Protein AF-A0A919N7L4-F1 (afdb_monomer_lite)

Structure (mmCIF, N/CA/C/O backbone):
data_AF-A0A919N7L4-F1
#
_entry.id   AF-A0A919N7L4-F1
#
loop_
_atom_site.group_PDB
_atom_site.id
_atom_site.type_symbol
_atom_site.label_atom_id
_atom_site.label_alt_id
_atom_site.label_comp_id
_atom_site.label_asym_id
_atom_site.label_entity_id
_atom_site.label_seq_id
_atom_site.pdbx_PDB_ins_code
_atom_site.Cartn_x
_atom_site.Cartn_y
_atom_site.Cartn_z
_atom_site.occupancy
_atom_site.B_iso_or_equiv
_atom_site.auth_seq_id
_atom_site.auth_comp_id
_atom_site.auth_asym_id
_atom_site.auth_atom_id
_atom_site.pdbx_PDB_model_num
ATOM 1 N N . MET A 1 1 ? -20.381 26.791 25.171 1.00 35.12 1 MET A N 1
ATOM 2 C CA . MET A 1 1 ? -20.171 25.364 24.859 1.00 35.12 1 MET A CA 1
ATOM 3 C C . MET A 1 1 ? -20.195 25.251 23.344 1.00 35.12 1 MET A C 1
ATOM 5 O O . MET A 1 1 ? -21.237 25.014 22.752 1.00 35.12 1 MET A O 1
ATOM 9 N N . THR A 1 2 ? -19.092 25.648 22.719 1.00 33.44 2 THR A N 1
ATOM 10 C CA . THR A 1 2 ? -18.922 25.669 21.264 1.00 33.44 2 THR A CA 1
ATOM 11 C C . THR A 1 2 ? -18.446 24.292 20.833 1.00 33.44 2 THR A C 1
ATOM 13 O O . THR A 1 2 ? -17.492 23.775 21.404 1.00 33.44 2 THR A O 1
ATOM 16 N N . GLN A 1 3 ? -19.188 23.695 19.904 1.00 35.88 3 GLN A N 1
ATOM 17 C CA . GLN A 1 3 ? -18.881 22.412 19.285 1.00 35.88 3 GLN A CA 1
ATOM 18 C C . GLN A 1 3 ? -17.517 22.513 18.591 1.00 35.88 3 GLN A C 1
ATOM 20 O O . GLN A 1 3 ? -17.294 23.451 17.828 1.00 35.88 3 GLN A O 1
ATOM 25 N N . GLU A 1 4 ? -16.615 21.582 18.896 1.00 40.16 4 GLU A N 1
ATOM 26 C CA . GLU A 1 4 ? -15.410 21.343 18.106 1.00 40.16 4 GLU A CA 1
ATOM 27 C C . GLU A 1 4 ? -15.840 20.881 16.713 1.00 40.16 4 GLU A C 1
ATOM 29 O O . GLU A 1 4 ? -16.496 19.850 16.558 1.00 40.16 4 GLU A O 1
ATOM 34 N N . GLU A 1 5 ? -15.494 21.670 15.699 1.00 39.47 5 GLU A N 1
ATOM 35 C CA . GLU A 1 5 ? -15.506 21.230 14.312 1.00 39.47 5 GLU A CA 1
ATOM 36 C C . GLU A 1 5 ? -14.506 20.077 14.192 1.00 39.47 5 GLU A C 1
ATOM 38 O O . GLU A 1 5 ? -13.294 20.286 14.154 1.00 39.47 5 GLU A O 1
ATOM 43 N N . ALA A 1 6 ? -15.009 18.842 14.173 1.00 44.06 6 ALA A N 1
ATOM 44 C CA . ALA A 1 6 ? -14.229 17.694 13.749 1.00 44.06 6 ALA A CA 1
ATOM 45 C C . ALA A 1 6 ? -13.792 17.961 12.303 1.00 44.06 6 ALA A C 1
ATOM 47 O O . ALA A 1 6 ? -14.607 17.895 11.379 1.00 44.06 6 ALA A O 1
ATOM 48 N N . GLY A 1 7 ? -12.525 18.345 12.127 1.00 45.62 7 GLY A N 1
ATOM 49 C CA . GLY A 1 7 ? -11.931 18.604 10.823 1.00 45.62 7 GLY A CA 1
ATOM 50 C C . GLY A 1 7 ? -12.187 17.410 9.915 1.00 45.62 7 GLY A C 1
ATOM 51 O O . GLY A 1 7 ? -11.684 16.316 10.156 1.00 45.62 7 GLY A O 1
ATOM 52 N N . THR A 1 8 ? -13.034 17.595 8.908 1.00 52.53 8 THR A N 1
ATOM 53 C CA . THR A 1 8 ? -13.334 16.537 7.947 1.00 52.53 8 THR A CA 1
ATOM 54 C C . THR A 1 8 ? -12.083 16.353 7.096 1.00 52.53 8 THR A C 1
ATOM 56 O O . THR A 1 8 ? -11.739 17.237 6.311 1.00 52.53 8 THR A O 1
ATOM 59 N N . SER A 1 9 ? -11.355 15.252 7.310 1.00 63.56 9 SER A N 1
ATOM 60 C CA . SER A 1 9 ? -10.232 14.867 6.450 1.00 63.56 9 SER A CA 1
ATOM 61 C C . SER A 1 9 ? -10.722 14.808 5.002 1.00 63.56 9 SER A C 1
ATOM 63 O O . SER A 1 9 ? -11.868 14.430 4.742 1.00 63.56 9 SER A O 1
ATOM 65 N N . ARG A 1 10 ? -9.895 15.254 4.052 1.00 79.69 10 ARG A N 1
ATOM 66 C CA . ARG A 1 10 ? -10.261 15.198 2.636 1.00 79.69 10 ARG A CA 1
ATOM 67 C C . ARG A 1 10 ? -10.485 13.739 2.226 1.00 79.69 10 ARG A C 1
ATOM 69 O O . ARG A 1 10 ? -9.744 12.839 2.611 1.00 79.69 10 ARG A O 1
ATOM 76 N N . ASN A 1 11 ? -11.509 13.510 1.409 1.00 91.69 11 ASN A N 1
ATOM 77 C CA . ASN A 1 11 ? -11.772 12.184 0.867 1.00 91.69 11 ASN A CA 1
ATOM 78 C C . ASN A 1 11 ? -10.794 11.894 -0.281 1.00 91.69 11 ASN A C 1
ATOM 80 O O . ASN A 1 11 ? -10.818 12.578 -1.309 1.00 91.69 11 ASN A O 1
ATOM 84 N N . HIS A 1 12 ? -9.948 10.881 -0.115 1.00 94.38 12 HIS A N 1
ATOM 85 C CA . HIS A 1 12 ? -8.912 10.504 -1.072 1.00 94.38 12 HIS A CA 1
ATOM 86 C C . HIS A 1 12 ? -9.175 9.121 -1.657 1.00 94.38 12 HIS A C 1
ATOM 88 O O . HIS A 1 12 ? -9.707 8.232 -0.993 1.00 94.38 12 HIS A O 1
ATOM 94 N N . TRP A 1 13 ? -8.766 8.923 -2.910 1.00 96.75 13 TRP A N 1
ATOM 95 C CA . TRP A 1 13 ? -8.818 7.616 -3.555 1.00 96.75 13 TRP A CA 1
ATOM 96 C C . TRP A 1 13 ? -7.757 6.671 -2.990 1.00 96.75 13 TRP A C 1
ATOM 98 O O . TRP A 1 13 ? -6.610 7.055 -2.769 1.00 96.75 13 TRP A O 1
ATOM 108 N N . LEU A 1 14 ? -8.144 5.412 -2.825 1.00 97.50 14 LEU A N 1
ATOM 109 C CA . LEU A 1 14 ? -7.298 4.317 -2.379 1.00 97.50 14 LEU A CA 1
ATOM 110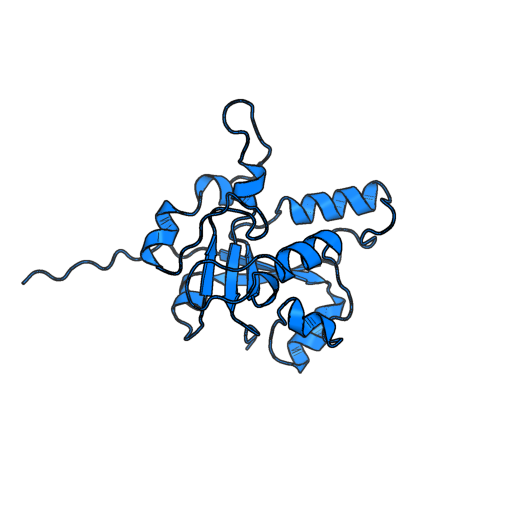 C C . LEU A 1 14 ? -7.276 3.226 -3.445 1.00 97.50 14 LEU A C 1
ATOM 112 O O . LEU A 1 14 ? -8.319 2.832 -3.968 1.00 97.50 14 LEU A O 1
ATOM 116 N N . TYR A 1 15 ? -6.080 2.731 -3.752 1.00 97.69 15 TYR A N 1
ATOM 117 C CA . TYR A 1 15 ? -5.827 1.868 -4.900 1.00 97.69 15 TYR A CA 1
ATOM 118 C C . TYR A 1 15 ? -5.170 0.558 -4.469 1.00 97.69 15 TYR A C 1
ATOM 120 O O . TYR A 1 15 ? -4.003 0.541 -4.085 1.00 97.69 15 TYR A O 1
ATOM 128 N N . HIS A 1 16 ? -5.869 -0.561 -4.609 1.00 96.06 16 HIS A N 1
ATOM 129 C CA . HIS A 1 16 ? -5.260 -1.888 -4.542 1.00 96.06 16 HIS A CA 1
ATOM 130 C C . HIS A 1 16 ? -5.112 -2.418 -5.963 1.00 96.06 16 HIS A C 1
ATOM 132 O O . HIS A 1 16 ? -6.086 -2.396 -6.708 1.00 96.06 16 HIS A O 1
ATOM 138 N N . PHE A 1 17 ? -3.933 -2.888 -6.369 1.00 94.88 17 PHE A N 1
ATOM 139 C CA . PHE A 1 17 ? -3.805 -3.551 -7.667 1.00 94.88 17 PHE A CA 1
ATOM 140 C C . PHE A 1 17 ? -3.553 -5.042 -7.518 1.00 94.88 17 PHE A C 1
ATOM 142 O O . PHE A 1 17 ? -2.852 -5.485 -6.611 1.00 94.88 17 PHE A O 1
ATOM 149 N N . THR A 1 18 ? -4.104 -5.803 -8.454 1.00 94.31 18 THR A N 1
ATOM 150 C CA . THR A 1 18 ? -3.981 -7.259 -8.511 1.00 94.31 18 THR A CA 1
ATOM 151 C C . THR A 1 18 ? -3.974 -7.729 -9.964 1.00 94.31 18 THR A C 1
ATOM 153 O O . THR A 1 18 ? -4.326 -6.973 -10.872 1.00 94.31 18 THR A O 1
ATOM 156 N N . HIS A 1 19 ? -3.549 -8.969 -10.197 1.00 95.56 19 HIS A N 1
ATOM 157 C CA . HIS A 1 19 ? -3.635 -9.597 -11.512 1.00 95.56 19 HIS A CA 1
ATOM 158 C C . HIS A 1 19 ? -5.089 -9.930 -11.875 1.00 95.56 19 HIS A C 1
ATOM 160 O O . HIS A 1 19 ? -5.866 -10.322 -11.003 1.00 95.56 19 HIS A O 1
ATOM 166 N N . LEU A 1 20 ? -5.444 -9.841 -13.160 1.00 95.75 20 LEU A N 1
ATOM 167 C CA . LEU A 1 20 ? -6.777 -10.193 -13.671 1.00 95.75 20 LEU A CA 1
ATOM 168 C C . LEU A 1 20 ? -7.235 -11.604 -13.261 1.00 95.75 20 LEU A C 1
ATOM 170 O O . LEU A 1 20 ? -8.399 -11.789 -12.914 1.00 95.75 20 LEU A O 1
ATOM 174 N N . ASP A 1 21 ? -6.323 -12.577 -13.228 1.00 94.56 21 ASP A N 1
ATOM 175 C CA . ASP A 1 21 ? -6.631 -13.962 -12.825 1.00 94.56 21 ASP A CA 1
ATOM 176 C C . ASP A 1 21 ? -7.160 -14.074 -11.388 1.00 94.56 21 ASP A C 1
ATOM 178 O O . ASP A 1 21 ? -7.854 -15.029 -11.048 1.00 94.56 21 ASP A O 1
ATOM 182 N N . ASN A 1 22 ? -6.860 -13.094 -10.532 1.00 93.00 22 ASN A N 1
ATOM 183 C CA . ASN A 1 22 ? -7.306 -13.107 -9.142 1.00 93.00 22 ASN A CA 1
ATOM 184 C C . ASN A 1 22 ? -8.759 -12.632 -8.994 1.00 93.00 22 ASN A C 1
ATOM 186 O O . ASN A 1 22 ? -9.357 -12.845 -7.943 1.00 93.00 22 ASN A O 1
ATOM 190 N N . LEU A 1 23 ? -9.352 -12.013 -10.024 1.00 92.94 23 LEU A N 1
ATOM 191 C CA . LEU A 1 23 ? -10.700 -11.441 -9.936 1.00 92.94 23 LEU A CA 1
ATOM 192 C C . LEU A 1 23 ? -11.786 -12.492 -9.697 1.00 92.94 23 LEU A C 1
ATOM 194 O O . LEU A 1 23 ? -12.732 -12.221 -8.956 1.00 92.94 23 LEU A O 1
ATOM 198 N N . ALA A 1 24 ? -11.651 -13.681 -10.293 1.00 91.44 24 ALA A N 1
ATOM 199 C CA . ALA A 1 24 ? -12.593 -14.777 -10.074 1.00 91.44 24 ALA A CA 1
ATOM 200 C C . ALA A 1 24 ? -12.609 -15.186 -8.594 1.00 91.44 24 ALA A C 1
ATOM 202 O O . ALA A 1 24 ? -13.660 -15.141 -7.960 1.00 91.44 24 ALA A O 1
ATOM 203 N N . SER A 1 25 ? -11.427 -15.444 -8.022 1.00 90.56 25 SER A N 1
ATOM 204 C CA . SER A 1 25 ? -11.268 -15.778 -6.601 1.00 90.56 25 SER A CA 1
ATOM 205 C C . SER A 1 25 ? -11.824 -14.680 -5.691 1.00 90.56 25 SER A C 1
ATOM 207 O O . SER A 1 25 ? -12.658 -14.963 -4.842 1.00 90.56 25 SER A O 1
ATOM 209 N N . ILE A 1 26 ? -11.472 -13.410 -5.927 1.00 92.25 26 ILE A N 1
ATOM 210 C CA . ILE A 1 26 ? -11.967 -12.272 -5.127 1.00 92.25 26 ILE A CA 1
ATOM 211 C C . ILE A 1 26 ? -13.502 -12.185 -5.159 1.00 92.25 26 ILE A C 1
ATOM 213 O O . ILE A 1 26 ? -14.140 -11.883 -4.150 1.00 92.25 26 ILE A O 1
ATOM 217 N N . THR A 1 27 ? -14.110 -12.461 -6.314 1.00 91.50 27 THR A N 1
ATOM 218 C CA . THR A 1 27 ? -15.571 -12.439 -6.472 1.00 91.50 27 THR A CA 1
ATOM 219 C C . THR A 1 27 ? -16.235 -13.613 -5.747 1.00 91.50 27 THR A C 1
ATOM 221 O O . THR A 1 27 ? -17.289 -13.442 -5.131 1.00 91.50 27 THR A O 1
ATOM 224 N N . GLU A 1 28 ? -15.624 -14.797 -5.799 1.00 91.25 28 GLU A N 1
ATOM 225 C CA . GLU A 1 28 ? -16.111 -16.011 -5.137 1.00 91.25 28 GLU A CA 1
ATOM 226 C C . GLU A 1 28 ? -15.983 -15.924 -3.611 1.00 91.25 28 GLU A C 1
ATOM 228 O O . GLU A 1 28 ? -16.940 -16.218 -2.893 1.00 91.25 28 GLU A O 1
ATOM 233 N N . THR A 1 29 ? -14.832 -15.474 -3.107 1.00 89.75 29 THR A N 1
ATOM 234 C CA . THR A 1 29 ? -14.543 -15.368 -1.669 1.00 89.75 29 THR A CA 1
ATOM 235 C C . THR A 1 29 ? -15.109 -14.103 -1.026 1.00 89.75 29 THR A C 1
ATOM 237 O O . THR A 1 29 ? -15.195 -14.030 0.204 1.00 89.75 29 THR A O 1
ATOM 240 N N . ARG A 1 30 ? -15.502 -13.111 -1.839 1.00 91.31 30 ARG A N 1
ATOM 241 C CA . ARG A 1 30 ? -16.023 -11.801 -1.411 1.00 91.31 30 ARG A CA 1
ATOM 242 C C . ARG A 1 30 ? -15.040 -10.997 -0.558 1.00 91.31 30 ARG A C 1
ATOM 244 O O . ARG A 1 30 ? -15.465 -10.179 0.260 1.00 91.31 30 ARG A O 1
ATOM 251 N N . HIS A 1 31 ? -13.736 -11.208 -0.721 1.00 90.69 31 HIS A N 1
ATOM 252 C CA . HIS A 1 31 ? -12.718 -10.423 -0.025 1.00 90.69 31 HIS A CA 1
ATOM 253 C C . HIS A 1 31 ? -11.365 -10.415 -0.754 1.00 90.69 31 HIS A C 1
ATOM 255 O O . HIS A 1 31 ? -11.069 -11.285 -1.572 1.00 90.69 31 HIS A O 1
ATOM 261 N N . LEU A 1 32 ? -10.523 -9.435 -0.418 1.00 91.94 32 LEU A N 1
ATOM 262 C CA . LEU A 1 32 ? -9.095 -9.426 -0.730 1.00 91.94 32 LEU A CA 1
ATOM 263 C C . LEU A 1 32 ? -8.325 -10.111 0.393 1.00 91.94 32 LEU A C 1
ATOM 265 O O . LEU A 1 32 ? -8.458 -9.737 1.559 1.00 91.94 32 LEU A O 1
ATOM 269 N N . ALA A 1 33 ? -7.502 -11.085 0.021 1.00 87.81 33 ALA A N 1
ATOM 270 C CA . ALA A 1 33 ? -6.612 -11.791 0.931 1.00 87.81 33 ALA A CA 1
ATOM 271 C C . ALA A 1 33 ? -5.374 -10.939 1.266 1.00 87.81 33 ALA A C 1
ATOM 273 O O . ALA A 1 33 ? -4.810 -10.273 0.391 1.00 87.81 33 ALA A O 1
ATOM 274 N N . CYS A 1 34 ? -4.915 -10.990 2.518 1.00 84.81 34 CYS A N 1
ATOM 275 C CA . CYS A 1 34 ? -3.601 -10.459 2.899 1.00 84.81 34 CYS A CA 1
ATOM 276 C C . CYS A 1 34 ? -2.468 -11.411 2.460 1.00 84.81 34 CYS A C 1
ATOM 278 O O . CYS A 1 34 ? -2.721 -12.543 2.039 1.00 84.81 34 CYS A O 1
ATOM 280 N N . ASP A 1 35 ? -1.198 -10.992 2.575 1.00 82.00 35 ASP A N 1
ATOM 281 C CA . ASP A 1 35 ? -0.053 -11.793 2.094 1.00 82.00 35 ASP A CA 1
ATOM 282 C C . ASP A 1 35 ? 0.027 -13.179 2.754 1.00 82.00 35 ASP A C 1
ATOM 284 O O . ASP A 1 35 ? 0.505 -14.142 2.145 1.00 82.00 35 ASP A O 1
ATOM 288 N N . VAL A 1 36 ? -0.385 -13.286 4.019 1.00 79.12 36 VAL A N 1
ATOM 289 C CA . VAL A 1 36 ? -0.376 -14.558 4.753 1.00 79.12 36 VAL A CA 1
ATOM 290 C C . VAL A 1 36 ? -1.461 -15.503 4.247 1.00 79.12 36 VAL A C 1
ATOM 292 O O . VAL A 1 36 ? -1.201 -16.699 4.103 1.00 79.12 36 VAL A O 1
ATOM 295 N N . GLU A 1 37 ? -2.642 -14.980 3.935 1.00 78.25 37 GLU A N 1
ATOM 296 C CA . GLU A 1 37 ? -3.778 -15.769 3.466 1.00 78.25 37 GLU A CA 1
ATOM 297 C C . GLU A 1 37 ? -3.645 -16.151 1.985 1.00 78.25 37 GLU A C 1
ATOM 299 O O . GLU A 1 37 ? -3.944 -17.286 1.614 1.00 78.25 37 GLU A O 1
ATOM 304 N N . ALA A 1 38 ? -3.081 -15.265 1.157 1.00 75.06 38 ALA A N 1
ATOM 305 C CA . ALA A 1 38 ? -2.764 -15.525 -0.248 1.00 75.06 38 ALA A CA 1
ATOM 306 C C . ALA A 1 38 ? -1.919 -16.798 -0.439 1.00 75.06 38 ALA A C 1
ATOM 308 O O . ALA A 1 38 ? -2.109 -17.548 -1.399 1.00 75.06 38 ALA A O 1
ATOM 309 N N . ARG A 1 39 ? -1.041 -17.106 0.527 1.00 73.19 39 ARG A N 1
ATOM 310 C CA . ARG A 1 39 ? -0.219 -18.327 0.539 1.00 73.19 39 ARG A CA 1
ATOM 311 C C . ARG A 1 39 ? -1.041 -19.617 0.628 1.00 73.19 39 ARG A C 1
ATOM 313 O O . ARG A 1 39 ? -0.544 -20.670 0.243 1.00 73.19 39 ARG A O 1
ATOM 320 N N . SER A 1 40 ? -2.281 -19.551 1.102 1.00 72.88 40 SER A N 1
ATOM 321 C CA . SER A 1 40 ? -3.196 -20.697 1.161 1.00 72.88 40 SER A CA 1
ATOM 322 C C . SER A 1 40 ? -3.757 -21.088 -0.214 1.00 72.88 40 SER A C 1
ATOM 324 O O . SER A 1 40 ? -4.610 -21.966 -0.291 1.00 72.88 40 SER A O 1
ATOM 326 N N . GLY A 1 41 ? -3.284 -20.456 -1.296 1.00 71.75 41 GLY A N 1
ATOM 327 C CA . GLY A 1 41 ? -3.701 -20.746 -2.668 1.00 71.75 41 GLY A CA 1
ATOM 328 C C . GLY A 1 41 ? -4.904 -19.928 -3.133 1.00 71.75 41 GLY A C 1
ATOM 329 O O . GLY A 1 41 ? -5.539 -20.294 -4.115 1.00 71.75 41 GLY A O 1
ATOM 330 N N . LEU A 1 42 ? -5.227 -18.831 -2.439 1.00 72.31 42 LEU A N 1
ATOM 331 C CA . LEU A 1 42 ? -6.352 -17.958 -2.796 1.00 72.31 42 LEU A CA 1
ATOM 332 C C . LEU A 1 42 ? -6.046 -17.014 -3.969 1.00 72.31 42 LEU A C 1
ATOM 334 O O . LEU A 1 42 ? -6.969 -16.424 -4.528 1.00 72.31 42 LEU A O 1
ATOM 338 N N . MET A 1 43 ? -4.775 -16.857 -4.350 1.00 75.62 43 MET A N 1
ATOM 339 C CA . MET A 1 43 ? -4.370 -16.074 -5.521 1.00 75.62 43 MET A C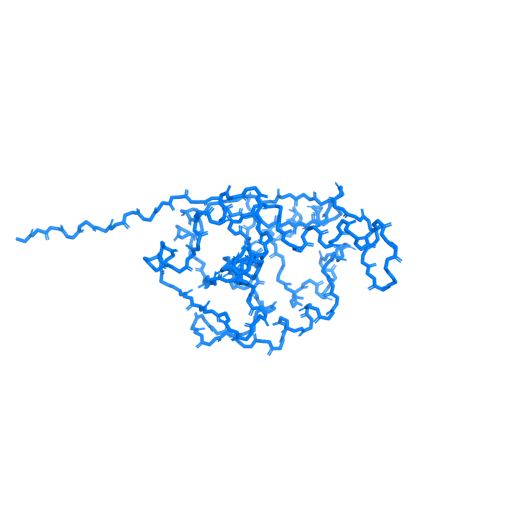A 1
ATOM 340 C C . MET A 1 43 ? -3.949 -17.004 -6.659 1.00 75.62 43 MET A C 1
ATOM 342 O O . MET A 1 43 ? -3.141 -17.909 -6.456 1.00 75.62 43 MET A O 1
ATOM 346 N N . GLY A 1 44 ? -4.477 -16.755 -7.859 1.00 75.19 44 GLY A N 1
ATOM 347 C CA . GLY A 1 44 ? -4.074 -17.460 -9.075 1.00 75.19 44 GLY A CA 1
ATOM 348 C C . GLY A 1 44 ? -2.697 -17.010 -9.563 1.00 75.19 44 GLY A C 1
ATOM 349 O O . GLY A 1 44 ? -1.854 -17.847 -9.876 1.00 75.19 44 GLY A O 1
ATOM 350 N N . THR A 1 45 ? -2.449 -15.695 -9.553 1.00 84.38 45 THR A N 1
ATOM 351 C CA . THR A 1 45 ? -1.185 -15.101 -10.012 1.00 84.38 45 THR A CA 1
ATOM 352 C C . THR A 1 45 ? -0.649 -14.101 -8.989 1.00 84.38 45 THR A C 1
ATOM 354 O O . THR A 1 45 ? -1.262 -13.063 -8.718 1.00 84.38 45 THR A O 1
ATOM 357 N N . GLU A 1 46 ? 0.533 -14.400 -8.446 1.00 84.94 46 GLU A N 1
ATOM 358 C CA . GLU A 1 46 ? 1.270 -13.527 -7.531 1.00 84.94 46 GLU A CA 1
ATOM 359 C C . GLU A 1 46 ? 2.228 -12.624 -8.321 1.00 84.94 46 GLU 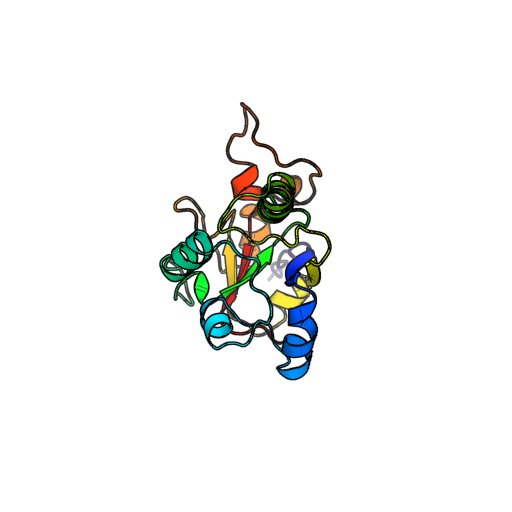A C 1
ATOM 361 O O . GLU A 1 46 ? 3.132 -13.087 -9.016 1.00 84.94 46 GLU A O 1
ATOM 366 N N . VAL A 1 47 ? 2.024 -11.314 -8.200 1.00 87.31 47 VAL A N 1
ATOM 367 C CA . VAL A 1 47 ? 2.800 -10.287 -8.920 1.00 87.31 47 VAL A CA 1
ATOM 368 C C . VAL A 1 47 ? 3.920 -9.726 -8.041 1.00 87.31 47 VAL A C 1
ATOM 370 O O . VAL A 1 47 ? 4.935 -9.229 -8.532 1.00 87.31 47 VAL A O 1
ATOM 373 N N . GLY A 1 48 ? 3.738 -9.786 -6.719 1.00 83.25 48 GLY A N 1
ATOM 374 C CA . GLY A 1 48 ? 4.689 -9.261 -5.758 1.00 83.25 48 GLY A CA 1
ATOM 375 C C . GLY A 1 48 ? 5.991 -10.055 -5.751 1.00 83.25 48 GLY A C 1
ATOM 376 O O . GLY A 1 48 ? 6.009 -11.274 -5.629 1.00 83.25 48 GLY A O 1
ATOM 377 N N . ALA A 1 49 ? 7.101 -9.332 -5.811 1.00 83.75 49 ALA A N 1
ATOM 378 C CA . ALA A 1 49 ? 8.438 -9.871 -5.636 1.00 83.75 49 ALA A CA 1
ATOM 379 C C . ALA A 1 49 ? 8.581 -10.650 -4.303 1.00 83.75 49 ALA A C 1
ATOM 381 O O . ALA A 1 49 ? 8.280 -10.115 -3.229 1.00 83.75 49 ALA A O 1
ATOM 382 N N . THR A 1 50 ? 9.061 -11.899 -4.364 1.00 84.25 50 THR A N 1
ATOM 383 C CA . THR A 1 50 ? 9.115 -12.825 -3.213 1.00 84.25 50 THR A CA 1
ATOM 384 C C . THR A 1 50 ? 9.890 -12.260 -2.023 1.00 84.25 50 THR A C 1
ATOM 386 O O . THR A 1 50 ? 9.410 -12.314 -0.892 1.00 84.25 50 THR A O 1
ATOM 389 N N . ASP A 1 51 ? 11.043 -11.642 -2.274 1.00 85.69 51 ASP A N 1
ATOM 390 C CA . ASP A 1 51 ? 11.883 -10.977 -1.270 1.00 85.69 51 ASP A CA 1
ATOM 391 C C . ASP A 1 51 ? 11.147 -9.844 -0.538 1.00 85.69 51 ASP A C 1
ATOM 393 O O . ASP A 1 51 ? 11.342 -9.632 0.659 1.00 85.69 51 ASP A O 1
ATOM 397 N N . ILE A 1 52 ? 10.262 -9.123 -1.224 1.00 86.06 52 ILE A N 1
ATOM 398 C CA . ILE A 1 52 ? 9.464 -8.055 -0.612 1.00 86.06 52 ILE A CA 1
ATOM 399 C C . ILE A 1 52 ? 8.343 -8.624 0.235 1.00 86.06 52 ILE A C 1
ATOM 401 O O . ILE A 1 52 ? 8.151 -8.175 1.365 1.00 86.06 52 ILE A O 1
ATOM 405 N N . LYS A 1 53 ? 7.644 -9.640 -0.268 1.00 85.88 53 LYS A N 1
ATOM 406 C CA . LYS A 1 53 ? 6.610 -10.346 0.494 1.00 85.88 53 LYS A CA 1
ATOM 407 C C . LYS A 1 53 ? 7.201 -10.971 1.764 1.00 85.88 53 LYS A C 1
ATOM 409 O O . LYS A 1 53 ? 6.605 -10.896 2.834 1.00 85.88 53 LYS A O 1
ATOM 414 N N . GLU A 1 54 ? 8.415 -11.517 1.694 1.00 88.00 54 GLU A N 1
ATOM 415 C CA . GLU A 1 54 ? 9.139 -12.015 2.871 1.00 88.00 54 GLU A CA 1
ATOM 416 C C . GLU A 1 54 ? 9.472 -10.921 3.883 1.00 88.00 54 GLU A C 1
ATOM 418 O O . GLU A 1 54 ? 9.289 -11.129 5.083 1.00 88.00 54 GLU A O 1
ATOM 423 N N . ARG A 1 55 ? 9.929 -9.751 3.422 1.00 90.31 55 ARG A N 1
ATOM 424 C CA . ARG A 1 55 ? 10.183 -8.604 4.305 1.00 90.31 55 ARG A CA 1
ATOM 425 C C . ARG A 1 55 ? 8.907 -8.138 4.998 1.00 90.31 55 ARG A C 1
ATOM 427 O O . ARG A 1 55 ? 8.926 -7.960 6.212 1.00 90.31 55 ARG A O 1
ATOM 434 N N . ARG A 1 56 ? 7.797 -8.007 4.261 1.00 93.19 56 ARG A N 1
ATOM 435 C CA . ARG A 1 56 ? 6.488 -7.625 4.823 1.00 93.19 56 ARG A CA 1
ATOM 436 C C . ARG A 1 56 ? 6.033 -8.600 5.907 1.00 93.19 56 ARG A C 1
ATOM 438 O O . ARG A 1 56 ? 5.644 -8.172 6.986 1.00 93.19 56 ARG A O 1
ATOM 445 N N . ARG A 1 57 ? 6.189 -9.907 5.684 1.00 91.44 57 ARG A N 1
ATOM 446 C CA . ARG A 1 57 ? 5.868 -10.944 6.684 1.00 91.44 57 ARG A CA 1
ATOM 447 C C . ARG A 1 57 ? 6.719 -10.894 7.954 1.00 91.44 57 ARG A C 1
ATOM 449 O O . ARG A 1 57 ? 6.307 -11.434 8.970 1.00 91.44 57 ARG A O 1
ATOM 456 N N . ARG A 1 58 ? 7.914 -10.301 7.907 1.00 92.62 58 ARG A N 1
ATOM 457 C CA . ARG A 1 58 ? 8.829 -10.200 9.060 1.00 92.62 58 ARG A CA 1
ATOM 458 C C . ARG A 1 58 ? 8.791 -8.831 9.738 1.00 92.62 58 ARG A C 1
ATOM 460 O O . ARG A 1 58 ? 9.308 -8.688 10.842 1.00 92.62 58 ARG A O 1
ATOM 467 N N . ARG A 1 59 ? 8.215 -7.814 9.093 1.00 94.69 59 ARG A N 1
ATOM 468 C CA . ARG A 1 59 ? 8.141 -6.452 9.626 1.00 94.69 59 ARG A CA 1
ATOM 469 C C . AR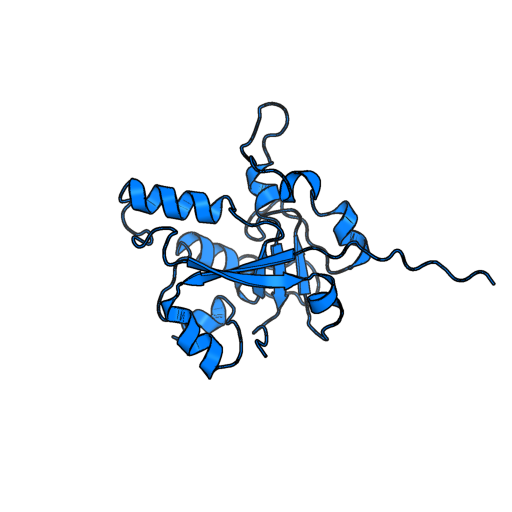G A 1 59 ? 6.951 -6.335 10.568 1.00 94.69 59 ARG A C 1
ATOM 471 O O . ARG A 1 59 ? 5.822 -6.260 10.104 1.00 94.69 59 ARG A O 1
ATOM 478 N N . ALA A 1 60 ? 7.214 -6.285 11.871 1.00 96.69 60 ALA A N 1
ATOM 479 C CA . ALA A 1 60 ? 6.190 -5.972 12.863 1.00 96.69 60 ALA A CA 1
ATOM 480 C C . ALA A 1 60 ? 5.689 -4.528 12.695 1.00 96.69 60 ALA A C 1
ATOM 482 O O . ALA A 1 60 ? 6.502 -3.614 12.488 1.00 96.69 60 ALA A O 1
ATOM 483 N N . VAL A 1 61 ? 4.375 -4.344 12.815 1.00 97.06 61 VAL A N 1
ATOM 484 C CA . VAL A 1 61 ? 3.722 -3.034 12.915 1.00 97.06 61 VAL A CA 1
ATOM 485 C C . VAL A 1 61 ? 3.814 -2.577 14.378 1.00 97.06 61 VAL A C 1
ATOM 487 O O . VAL A 1 61 ? 3.395 -3.314 15.270 1.00 97.06 61 VAL A O 1
ATOM 490 N N . PRO A 1 62 ? 4.403 -1.401 14.664 1.00 96.19 62 PRO A N 1
ATOM 491 C CA . PRO A 1 62 ? 4.735 -0.994 16.033 1.00 96.19 62 PRO A CA 1
ATOM 492 C C . PRO A 1 62 ? 3.549 -0.426 16.830 1.00 96.19 62 PRO A C 1
ATOM 494 O O . PRO A 1 62 ? 3.715 -0.079 17.996 1.00 96.19 62 PRO A O 1
ATOM 497 N N . ILE A 1 63 ? 2.376 -0.308 16.209 1.00 96.81 63 ILE A N 1
ATOM 498 C CA . ILE A 1 63 ? 1.154 0.258 16.791 1.00 96.81 63 ILE A CA 1
ATOM 499 C C . ILE A 1 63 ? 0.000 -0.741 16.680 1.00 96.81 63 ILE A C 1
ATOM 501 O O . ILE A 1 63 ? 0.076 -1.685 15.894 1.00 96.81 63 ILE A O 1
ATOM 505 N N . ALA A 1 64 ? -1.063 -0.542 17.462 1.00 93.50 64 ALA A N 1
ATOM 506 C CA . ALA A 1 64 ? -2.269 -1.366 17.384 1.00 93.50 64 ALA A CA 1
ATOM 507 C C . ALA A 1 64 ? -2.890 -1.329 15.964 1.00 93.50 64 ALA A C 1
ATOM 509 O O . ALA A 1 64 ? -2.815 -0.286 15.315 1.00 93.50 64 ALA A O 1
ATOM 510 N N . PRO A 1 65 ? -3.485 -2.438 15.477 1.00 93.75 65 PRO A N 1
ATOM 511 C CA . PRO A 1 65 ? -3.701 -3.717 16.171 1.00 93.75 65 PRO A CA 1
ATOM 512 C C . PRO A 1 65 ? -2.443 -4.605 16.280 1.00 93.75 65 PRO A C 1
ATOM 514 O O . PRO A 1 65 ? -2.487 -5.660 16.910 1.00 93.75 65 PRO A O 1
ATOM 517 N N . GLY A 1 66 ? -1.302 -4.178 15.732 1.00 93.69 66 GLY A N 1
ATOM 518 C CA . GLY A 1 66 ? -0.029 -4.899 15.799 1.00 93.69 66 GLY A CA 1
ATOM 519 C C . GLY A 1 66 ? 0.159 -5.837 14.610 1.00 93.69 66 GLY A C 1
ATOM 520 O O . GLY A 1 66 ? -0.047 -5.439 13.471 1.00 93.69 66 GLY A O 1
ATOM 521 N N . ALA A 1 67 ? 0.559 -7.084 14.852 1.00 95.56 67 ALA A N 1
ATOM 522 C CA . ALA A 1 67 ? 0.864 -8.062 13.799 1.00 95.56 67 ALA A CA 1
ATOM 523 C C . ALA A 1 67 ? 2.040 -7.640 12.884 1.00 95.56 67 ALA A C 1
ATOM 525 O O . ALA A 1 67 ? 2.856 -6.780 13.236 1.00 95.56 67 ALA A O 1
ATOM 526 N N . HIS A 1 68 ? 2.193 -8.301 11.739 1.00 96.31 68 HIS A N 1
ATOM 527 C CA . HIS A 1 68 ? 3.206 -7.986 10.735 1.00 96.31 68 HIS A CA 1
ATOM 528 C C . HIS A 1 68 ? 2.565 -7.315 9.529 1.00 96.31 68 HIS A C 1
ATOM 530 O O . HIS A 1 68 ? 1.403 -7.542 9.232 1.00 96.31 68 HIS A O 1
ATOM 536 N N . VAL A 1 69 ? 3.336 -6.552 8.759 1.00 96.31 69 VAL A N 1
ATOM 537 C CA . VAL A 1 69 ? 2.854 -5.874 7.542 1.00 96.31 69 VAL A CA 1
ATOM 538 C C . VAL A 1 69 ? 2.221 -6.854 6.535 1.00 96.31 69 VAL A C 1
ATOM 540 O O . VAL A 1 69 ? 1.324 -6.476 5.788 1.00 96.31 69 VAL A O 1
ATOM 543 N N . GLY A 1 70 ? 2.656 -8.120 6.518 1.00 93.94 70 GLY A N 1
ATOM 544 C CA . GLY A 1 70 ? 2.055 -9.175 5.690 1.00 93.94 70 GLY A CA 1
ATOM 545 C C . GLY A 1 70 ? 0.657 -9.639 6.134 1.00 93.94 70 GLY A C 1
ATOM 546 O O . GLY A 1 70 ? -0.027 -10.307 5.363 1.00 93.94 70 GLY A O 1
ATOM 547 N N . ASP A 1 71 ? 0.222 -9.284 7.342 1.00 95.38 71 ASP A N 1
ATOM 548 C CA . ASP A 1 71 ? -1.118 -9.582 7.864 1.00 95.38 71 ASP A CA 1
ATOM 549 C C . ASP A 1 71 ? -2.167 -8.550 7.400 1.00 95.38 71 ASP A C 1
ATOM 551 O O . AS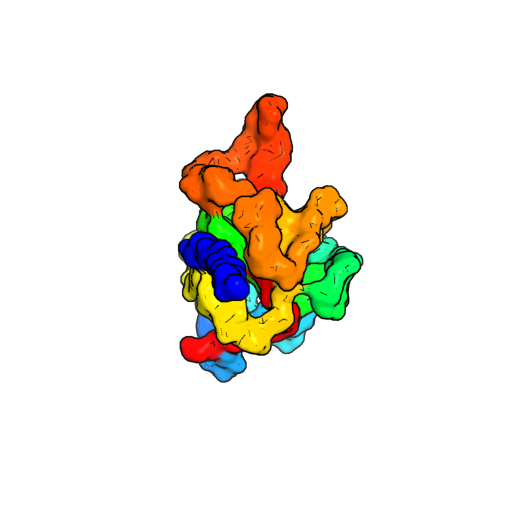P A 1 71 ? -3.343 -8.660 7.743 1.00 95.38 71 ASP A O 1
ATOM 555 N N . TYR A 1 72 ? -1.754 -7.560 6.600 1.00 96.88 72 TYR A N 1
ATOM 556 C CA . TYR A 1 72 ? -2.599 -6.471 6.123 1.00 96.88 72 TYR A CA 1
ATOM 557 C C . TYR A 1 72 ? -2.782 -6.509 4.603 1.00 96.88 72 TYR A C 1
ATOM 559 O O . TYR A 1 72 ? -1.850 -6.827 3.858 1.00 96.88 72 TYR A O 1
ATOM 567 N N . VAL A 1 73 ? -3.965 -6.114 4.136 1.00 96.25 73 VAL A N 1
ATOM 568 C CA . VAL A 1 73 ? -4.243 -5.831 2.723 1.00 96.25 73 VAL A CA 1
ATOM 569 C C . VAL A 1 73 ? -3.802 -4.396 2.405 1.00 96.25 73 VAL A C 1
ATOM 571 O O . VAL A 1 73 ? -4.328 -3.456 3.008 1.00 96.25 73 VAL A O 1
ATOM 574 N N . PRO A 1 74 ? -2.853 -4.192 1.470 1.00 96.25 74 PRO A N 1
ATOM 575 C CA . PRO A 1 74 ? -2.358 -2.863 1.140 1.00 96.25 74 PRO A CA 1
ATOM 576 C C . PRO A 1 74 ? -3.219 -2.146 0.105 1.00 96.25 74 PRO A C 1
ATOM 578 O O . PRO A 1 74 ? -3.527 -2.693 -0.954 1.00 96.25 74 PRO A O 1
ATOM 581 N N . PHE A 1 75 ? -3.503 -0.878 0.368 1.00 97.62 75 PHE A N 1
ATOM 582 C CA . PHE A 1 75 ? -4.011 0.094 -0.590 1.00 97.62 75 PHE A CA 1
ATOM 583 C C . PHE A 1 75 ? -3.011 1.243 -0.697 1.00 97.62 75 PHE A C 1
ATOM 585 O O . PHE A 1 75 ? -2.508 1.732 0.305 1.00 97.62 75 PHE A O 1
ATOM 592 N N . TYR A 1 76 ? -2.720 1.700 -1.906 1.00 97.38 76 TYR A N 1
ATOM 593 C CA . TYR A 1 76 ? -1.865 2.859 -2.144 1.00 97.38 76 TYR A CA 1
ATOM 594 C C . TYR A 1 76 ? -2.699 4.134 -2.169 1.00 97.38 76 TYR A C 1
ATOM 596 O O . TYR A 1 76 ? -3.794 4.139 -2.730 1.00 97.38 76 TYR A O 1
ATOM 604 N N . PHE A 1 77 ? -2.147 5.232 -1.653 1.00 97.50 77 PHE A N 1
ATOM 605 C CA . PHE A 1 77 ? -2.755 6.565 -1.783 1.00 97.50 77 PHE A CA 1
ATOM 606 C C . PHE A 1 77 ? -2.611 7.164 -3.189 1.00 97.50 77 PHE A C 1
ATOM 608 O O . PHE A 1 77 ? -3.186 8.207 -3.484 1.00 97.50 77 PHE A O 1
ATOM 615 N N . ALA A 1 78 ? -1.847 6.516 -4.074 1.00 96.62 78 ALA A N 1
ATOM 616 C CA . ALA A 1 78 ? -1.632 6.999 -5.426 1.00 96.62 78 ALA A CA 1
ATOM 617 C C . ALA A 1 78 ? -1.533 5.865 -6.460 1.00 96.62 78 ALA A C 1
ATOM 619 O O . ALA A 1 78 ? -0.926 4.820 -6.189 1.00 96.62 78 ALA A O 1
ATOM 620 N N . PRO A 1 79 ? -2.049 6.070 -7.685 1.00 94.69 79 PRO A N 1
ATOM 621 C CA . PRO A 1 79 ? -1.859 5.129 -8.781 1.00 94.69 79 PRO A CA 1
ATOM 622 C C . PRO A 1 79 ? -0.430 5.234 -9.340 1.00 94.69 79 PRO A C 1
ATOM 624 O O . PRO A 1 79 ? 0.335 6.137 -8.992 1.00 94.69 79 PRO A O 1
ATOM 627 N N . ARG A 1 80 ? -0.054 4.333 -10.259 1.00 92.38 80 ARG A N 1
ATOM 628 C CA . ARG A 1 80 ? 1.249 4.365 -10.965 1.00 92.38 80 ARG A CA 1
ATOM 629 C C . ARG A 1 80 ? 2.443 4.421 -10.002 1.00 92.38 80 ARG A C 1
ATOM 631 O O . ARG A 1 80 ? 3.356 5.236 -10.156 1.00 92.38 80 ARG A O 1
ATOM 638 N N . SER A 1 81 ? 2.401 3.573 -8.978 1.00 91.12 81 SER A N 1
ATOM 639 C CA . SER A 1 81 ? 3.407 3.540 -7.920 1.00 91.12 81 SER A CA 1
ATOM 640 C C . SER A 1 81 ? 4.781 3.073 -8.436 1.00 91.12 81 SER A C 1
ATOM 642 O O . SER A 1 81 ? 4.865 2.404 -9.473 1.00 91.12 81 SER A O 1
ATOM 644 N N . PRO A 1 82 ? 5.870 3.352 -7.694 1.00 94.44 82 PRO A N 1
ATOM 645 C CA . PRO A 1 82 ? 7.197 2.824 -8.002 1.00 94.44 82 PRO A CA 1
ATOM 646 C C . PRO A 1 82 ? 7.242 1.306 -8.161 1.00 94.44 82 PRO A C 1
ATOM 648 O O . PRO A 1 82 ? 8.020 0.789 -8.959 1.00 94.44 82 PRO A O 1
ATOM 651 N N . MET A 1 83 ? 6.379 0.580 -7.446 1.00 92.56 83 MET A N 1
ATOM 652 C CA . MET A 1 83 ? 6.274 -0.865 -7.598 1.00 92.56 83 MET A CA 1
ATOM 653 C C . MET A 1 83 ? 5.693 -1.257 -8.962 1.00 92.56 83 MET A C 1
ATOM 655 O O . MET A 1 83 ? 6.250 -2.150 -9.594 1.00 92.56 83 MET A O 1
ATOM 659 N N . LEU A 1 84 ? 4.640 -0.582 -9.439 1.00 93.81 84 LEU A N 1
ATOM 660 C CA . LEU A 1 84 ? 4.084 -0.841 -10.772 1.00 93.81 84 LEU A CA 1
ATOM 661 C C . LEU A 1 84 ? 5.103 -0.515 -11.872 1.00 93.81 84 LEU A C 1
ATOM 663 O O . LEU A 1 84 ? 5.292 -1.298 -12.799 1.00 93.81 84 LEU A O 1
ATOM 667 N N . TYR A 1 85 ? 5.825 0.600 -11.722 1.00 94.75 85 TYR A N 1
ATOM 668 C CA . TYR A 1 85 ? 6.910 0.959 -12.636 1.00 94.75 85 TYR A CA 1
ATOM 669 C C . TYR A 1 85 ? 8.014 -0.103 -12.669 1.00 94.75 85 TYR A C 1
ATOM 671 O O . TYR A 1 85 ? 8.499 -0.454 -13.746 1.00 94.75 85 TYR A O 1
ATOM 679 N N . ARG A 1 86 ? 8.390 -0.655 -11.508 1.00 94.50 86 ARG A N 1
ATOM 680 C CA . ARG A 1 86 ? 9.370 -1.740 -11.461 1.00 94.50 86 ARG A CA 1
ATOM 681 C C . ARG A 1 86 ? 8.855 -3.006 -12.138 1.00 94.50 86 ARG A C 1
ATOM 683 O O . ARG A 1 86 ? 9.612 -3.579 -12.900 1.00 94.50 86 ARG A O 1
ATOM 690 N N . ILE A 1 87 ? 7.594 -3.397 -11.945 1.00 95.19 87 ILE A N 1
ATOM 691 C CA . ILE A 1 87 ? 7.005 -4.549 -12.656 1.00 95.19 87 ILE A CA 1
ATOM 692 C C . ILE A 1 87 ? 7.104 -4.364 -14.179 1.00 95.19 87 ILE A C 1
ATOM 694 O O . ILE A 1 87 ? 7.494 -5.285 -14.894 1.00 95.19 87 ILE A O 1
ATOM 698 N N . ALA A 1 88 ? 6.812 -3.160 -14.679 1.00 95.62 88 ALA A N 1
ATOM 699 C CA . ALA A 1 88 ? 6.950 -2.848 -16.100 1.00 95.62 88 ALA A CA 1
ATOM 700 C C . ALA A 1 88 ? 8.413 -2.929 -16.585 1.00 95.62 88 ALA A C 1
ATOM 702 O O . ALA A 1 88 ? 8.674 -3.437 -17.676 1.00 95.62 88 ALA A O 1
ATOM 703 N N . CYS A 1 89 ? 9.373 -2.454 -15.783 1.00 95.44 89 CYS A N 1
ATOM 704 C CA . CYS A 1 89 ? 10.801 -2.549 -16.102 1.00 95.44 89 CYS A CA 1
ATOM 705 C C . CYS A 1 89 ? 11.314 -3.989 -16.060 1.00 95.44 89 CYS A C 1
ATOM 707 O O . CYS A 1 89 ? 11.966 -4.411 -17.006 1.00 95.44 89 CYS A O 1
ATOM 709 N N . ASP A 1 90 ? 10.979 -4.744 -15.013 1.00 95.19 90 ASP A N 1
ATOM 710 C CA . ASP A 1 90 ? 11.407 -6.132 -14.830 1.00 95.19 90 ASP A CA 1
ATOM 711 C C . ASP A 1 90 ? 10.926 -7.007 -15.998 1.00 95.19 90 ASP A C 1
ATOM 713 O O . ASP A 1 90 ? 11.693 -7.820 -16.511 1.00 95.19 90 ASP A O 1
ATOM 717 N N . HIS A 1 91 ? 9.692 -6.787 -16.470 1.00 95.94 91 HIS A N 1
ATOM 718 C CA . HIS A 1 91 ? 9.156 -7.423 -17.676 1.00 95.94 91 HIS A CA 1
ATOM 719 C C . HIS A 1 91 ? 9.899 -6.998 -18.950 1.00 95.94 91 HIS A C 1
ATOM 721 O O . HIS A 1 91 ? 10.287 -7.850 -19.747 1.00 95.94 91 HIS A O 1
ATOM 727 N N . ARG A 1 92 ? 10.108 -5.689 -19.158 1.00 96.50 92 ARG A N 1
ATOM 728 C CA . ARG A 1 92 ? 10.817 -5.162 -20.339 1.00 96.50 92 ARG A CA 1
ATOM 729 C C . ARG A 1 92 ? 12.238 -5.719 -20.436 1.00 96.50 92 ARG A C 1
ATOM 731 O O . ARG A 1 92 ? 12.683 -6.054 -21.530 1.00 96.50 92 ARG A O 1
ATOM 738 N N . ASP A 1 93 ? 12.928 -5.791 -19.303 1.00 96.81 93 ASP A N 1
ATOM 739 C CA . ASP A 1 93 ? 14.334 -6.184 -19.217 1.00 96.81 93 ASP A CA 1
ATOM 740 C C . ASP A 1 93 ? 14.508 -7.699 -18.993 1.00 96.81 93 ASP A C 1
ATOM 742 O O . ASP A 1 93 ? 15.637 -8.173 -18.882 1.00 96.81 93 ASP A O 1
ATOM 746 N N . ALA A 1 94 ? 13.403 -8.458 -18.946 1.00 95.00 94 ALA A N 1
ATOM 747 C CA . ALA A 1 94 ? 13.363 -9.906 -18.734 1.00 95.00 94 ALA A CA 1
ATOM 748 C C . ALA A 1 94 ? 14.185 -10.360 -17.514 1.00 95.00 94 ALA A C 1
ATOM 750 O O . ALA A 1 94 ? 14.965 -11.314 -17.582 1.00 95.00 94 ALA A O 1
ATOM 751 N N . ILE A 1 95 ? 14.029 -9.654 -16.390 1.00 94.31 95 ILE A N 1
ATOM 752 C CA . ILE A 1 95 ? 14.782 -9.939 -15.168 1.00 94.31 95 ILE A CA 1
ATOM 753 C C . ILE A 1 95 ? 14.400 -11.337 -14.652 1.00 94.31 95 ILE A C 1
ATOM 755 O O . ILE A 1 95 ? 13.218 -11.567 -14.379 1.00 94.31 95 ILE A O 1
ATOM 759 N N . PRO A 1 96 ? 15.361 -12.268 -14.488 1.00 91.50 96 PRO A N 1
ATOM 760 C CA . PRO A 1 96 ? 15.082 -13.605 -13.972 1.00 91.50 96 PRO A CA 1
ATOM 761 C C . PRO A 1 96 ? 14.445 -13.574 -12.579 1.00 91.50 96 PRO A C 1
ATOM 763 O O . PRO A 1 96 ? 14.651 -12.634 -11.811 1.00 91.50 96 PRO A O 1
ATOM 766 N N . ASP A 1 97 ? 13.667 -14.608 -12.254 1.00 88.19 97 ASP A N 1
ATOM 767 C CA . ASP A 1 97 ? 13.006 -14.791 -10.949 1.00 88.19 97 ASP A CA 1
ATOM 768 C C . ASP A 1 97 ? 12.038 -13.658 -10.539 1.00 88.19 97 ASP A C 1
ATOM 770 O O . ASP A 1 97 ? 11.629 -13.546 -9.379 1.00 88.19 97 ASP A O 1
ATOM 774 N N . ARG A 1 98 ? 11.639 -12.809 -11.496 1.00 91.19 98 ARG A N 1
ATOM 775 C CA . ARG A 1 98 ? 10.590 -11.792 -11.344 1.00 91.19 98 ARG A CA 1
ATOM 776 C C . ARG A 1 98 ? 9.349 -12.161 -12.145 1.00 91.19 98 ARG A C 1
ATOM 778 O O . ARG A 1 98 ? 9.395 -12.984 -13.058 1.00 91.19 98 ARG A O 1
ATOM 785 N N . TYR A 1 99 ? 8.229 -11.534 -11.805 1.00 92.94 99 TYR A N 1
ATOM 786 C CA . TYR A 1 99 ? 6.983 -11.698 -12.539 1.00 92.94 99 TYR A CA 1
ATOM 787 C C . TYR A 1 99 ? 7.110 -11.146 -13.970 1.00 92.94 99 TYR A C 1
ATOM 789 O O . TYR A 1 99 ? 7.471 -9.988 -14.169 1.00 92.94 99 TYR A O 1
ATOM 797 N N . GLN A 1 100 ? 6.794 -11.981 -14.964 1.00 93.56 100 GLN A N 1
ATOM 798 C CA . GLN A 1 100 ? 7.059 -11.695 -16.380 1.00 93.56 100 GLN A CA 1
ATOM 799 C C . GLN A 1 100 ? 5.844 -11.192 -17.166 1.00 93.56 100 GLN A C 1
ATOM 801 O O . GLN A 1 100 ? 5.973 -10.947 -18.360 1.00 93.56 100 GLN A O 1
ATOM 806 N N . GLY A 1 101 ? 4.663 -11.041 -16.562 1.00 93.62 101 GLY A N 1
ATOM 807 C CA . GLY A 1 101 ? 3.472 -10.594 -17.302 1.00 93.62 101 GLY A CA 1
ATOM 808 C C . GLY A 1 101 ? 3.351 -9.074 -17.466 1.00 93.62 101 GLY A C 1
ATOM 809 O O . GLY A 1 101 ? 2.440 -8.606 -18.147 1.00 93.62 101 GLY A O 1
ATOM 810 N N . GLY A 1 102 ? 4.268 -8.298 -16.877 1.00 95.50 102 GLY A N 1
ATOM 811 C CA . GLY A 1 102 ? 4.271 -6.837 -16.967 1.00 95.50 102 GLY A CA 1
ATOM 812 C C . GLY A 1 102 ? 3.074 -6.180 -16.276 1.00 95.50 102 GLY A C 1
ATOM 813 O O . GLY A 1 102 ? 2.385 -6.781 -15.459 1.00 95.50 102 GLY A O 1
ATOM 814 N N . ASP A 1 103 ? 2.832 -4.912 -16.578 1.00 94.50 103 ASP A N 1
ATOM 815 C CA . ASP A 1 103 ? 1.794 -4.099 -15.936 1.00 94.50 103 ASP A CA 1
ATOM 816 C C . ASP A 1 103 ? 0.417 -4.190 -16.614 1.00 94.50 103 ASP A C 1
ATOM 818 O O . ASP A 1 103 ? -0.598 -3.960 -15.963 1.00 94.50 103 ASP A O 1
ATOM 822 N N . ARG A 1 104 ? 0.350 -4.572 -17.895 1.00 95.31 104 ARG A N 1
ATOM 823 C CA . ARG A 1 104 ? -0.915 -4.643 -18.655 1.00 95.31 104 ARG A CA 1
ATOM 824 C C . ARG A 1 104 ? -2.012 -5.535 -18.051 1.00 95.31 104 ARG A C 1
ATOM 826 O O . ARG A 1 104 ? -3.168 -5.132 -18.136 1.00 95.31 104 ARG A O 1
ATOM 833 N N . PRO A 1 105 ? -1.726 -6.729 -17.497 1.00 96.38 105 PRO A N 1
ATOM 834 C CA . PRO A 1 105 ? -2.764 -7.587 -16.930 1.00 96.38 105 PRO A CA 1
ATOM 835 C C . PRO A 1 105 ? -3.095 -7.237 -15.471 1.00 96.38 105 PRO A C 1
ATOM 837 O O . PRO A 1 105 ? -3.751 -8.017 -14.780 1.00 96.38 105 PRO A O 1
ATOM 840 N N . LEU A 1 106 ? -2.620 -6.091 -14.975 1.00 96.25 106 LEU A N 1
ATOM 841 C CA . LEU A 1 106 ? -2.914 -5.615 -13.632 1.00 96.25 106 LEU A CA 1
ATOM 842 C C . LEU A 1 106 ? -4.084 -4.638 -13.672 1.00 96.25 106 LEU A C 1
ATOM 844 O O . LEU A 1 106 ? -4.156 -3.754 -14.524 1.00 96.25 106 LEU A O 1
ATOM 848 N N . VAL A 1 107 ? -4.989 -4.786 -12.713 1.00 96.00 107 VAL A N 1
ATOM 849 C CA . VAL A 1 107 ? -6.157 -3.920 -12.549 1.00 96.00 107 VAL A CA 1
ATOM 850 C C . VAL A 1 107 ? -6.160 -3.280 -11.178 1.00 96.00 107 VAL A C 1
ATOM 852 O O . VAL A 1 107 ? -5.671 -3.867 -10.215 1.00 96.00 107 VAL A O 1
ATOM 855 N N . TYR A 1 108 ? -6.744 -2.087 -11.098 1.00 96.50 108 TYR A N 1
ATOM 856 C CA . TYR A 1 108 ? -7.000 -1.410 -9.837 1.00 96.50 108 TYR A CA 1
ATOM 857 C C . TYR A 1 108 ? -8.405 -1.718 -9.327 1.00 96.50 108 TYR A C 1
ATOM 859 O O . TYR A 1 108 ? -9.393 -1.528 -10.032 1.00 96.50 108 TYR A O 1
ATOM 867 N N . LEU A 1 109 ? -8.471 -2.126 -8.067 1.00 95.69 109 LEU A N 1
ATOM 868 C CA . LEU A 1 109 ? -9.654 -2.087 -7.227 1.00 95.69 109 LEU A CA 1
ATOM 869 C C . LEU A 1 109 ? -9.569 -0.807 -6.402 1.00 95.69 109 LEU A C 1
ATOM 871 O O . LEU A 1 109 ? -8.552 -0.540 -5.754 1.00 95.69 109 LEU A O 1
ATOM 875 N N . VAL A 1 110 ? -10.613 0.009 -6.487 1.00 96.31 110 VAL A N 1
ATOM 876 C CA . VAL A 1 110 ? -10.585 1.386 -5.998 1.00 96.31 110 VAL A CA 1
ATOM 877 C C . VAL A 1 110 ? -11.684 1.598 -4.970 1.00 96.31 110 VAL A C 1
ATOM 879 O O . VAL A 1 110 ? -12.801 1.108 -5.113 1.00 96.31 110 VAL A O 1
ATOM 882 N N . THR A 1 111 ? -11.344 2.343 -3.931 1.00 95.81 111 THR A N 1
ATOM 883 C CA . THR A 1 111 ? -12.221 2.767 -2.836 1.00 95.81 111 THR A CA 1
ATOM 884 C C . THR A 1 111 ? -11.749 4.136 -2.346 1.00 95.81 111 THR A C 1
ATOM 886 O O . THR A 1 111 ? -10.880 4.743 -2.976 1.00 95.81 111 THR A O 1
ATOM 889 N N . THR A 1 112 ? -12.301 4.651 -1.253 1.00 96.06 112 THR A N 1
ATOM 890 C CA . THR A 1 112 ? -11.903 5.948 -0.702 1.00 96.06 112 THR A CA 1
ATOM 891 C C . THR A 1 112 ? -11.576 5.875 0.783 1.00 96.06 112 THR A C 1
ATOM 893 O O . THR A 1 112 ? -11.992 4.940 1.473 1.00 96.06 112 THR A O 1
ATOM 896 N N . THR A 1 113 ? -10.837 6.866 1.283 1.00 94.81 113 THR A N 1
ATOM 897 C CA . THR A 1 113 ? -10.558 7.008 2.717 1.00 94.81 113 THR A CA 1
ATOM 898 C C . THR A 1 113 ? -11.852 7.112 3.518 1.00 94.81 113 THR A C 1
ATOM 900 O O . THR A 1 113 ? -11.995 6.377 4.487 1.00 94.81 113 THR A O 1
ATOM 903 N N . ASP A 1 114 ? -12.842 7.895 3.077 1.00 94.44 114 ASP A N 1
ATOM 904 C CA . ASP A 1 114 ? -14.141 7.981 3.766 1.00 94.44 114 ASP A CA 1
ATOM 905 C C . ASP A 1 114 ? -14.842 6.620 3.869 1.00 94.44 114 ASP A C 1
ATOM 907 O O . ASP A 1 114 ? -15.369 6.266 4.923 1.00 94.44 114 ASP A O 1
ATOM 911 N N . ALA A 1 115 ? -14.836 5.830 2.789 1.00 94.12 115 ALA A N 1
ATOM 912 C CA . ALA A 1 115 ? -15.452 4.506 2.785 1.00 94.12 115 ALA A CA 1
ATOM 913 C C . ALA A 1 115 ? -14.729 3.531 3.728 1.00 94.12 115 ALA A C 1
ATOM 915 O O . ALA A 1 115 ? -15.381 2.736 4.404 1.00 94.12 115 ALA A O 1
ATOM 916 N N . MET A 1 116 ? -13.396 3.605 3.790 1.00 93.62 116 MET A N 1
ATOM 917 C CA . MET A 1 116 ? -12.578 2.784 4.687 1.00 93.62 116 MET A CA 1
ATOM 918 C C . MET A 1 116 ? -12.752 3.169 6.153 1.00 93.62 116 MET A C 1
ATOM 920 O O . MET A 1 116 ? -12.926 2.296 6.996 1.00 93.62 116 MET A O 1
ATOM 924 N N . LEU A 1 117 ? -12.742 4.468 6.451 1.00 92.94 117 LEU A N 1
ATOM 925 C CA . LEU A 1 117 ? -12.891 4.999 7.806 1.00 92.94 117 LEU A CA 1
ATOM 926 C C . LEU A 1 117 ? -14.322 4.844 8.336 1.00 92.94 117 LEU A C 1
ATOM 928 O O . LEU A 1 117 ? -14.523 4.684 9.537 1.00 92.94 117 LEU A O 1
ATOM 932 N N . GLY A 1 118 ? -15.321 4.873 7.450 1.00 91.38 118 GLY A N 1
ATOM 933 C CA . GLY A 1 118 ? -16.716 4.584 7.786 1.00 91.38 118 GLY A CA 1
ATOM 934 C C . GLY A 1 118 ? -17.012 3.092 7.976 1.00 91.38 118 GLY A C 1
ATOM 935 O O . GLY A 1 118 ? -18.072 2.739 8.496 1.00 91.38 118 GLY A O 1
ATOM 936 N N . ALA A 1 119 ? -16.101 2.207 7.565 1.00 89.31 119 ALA A N 1
ATOM 937 C CA . ALA A 1 119 ? -16.214 0.777 7.804 1.00 89.31 119 ALA A CA 1
ATOM 938 C C . ALA A 1 119 ? -15.640 0.413 9.183 1.00 89.31 119 ALA A C 1
ATOM 940 O O . ALA A 1 119 ? -14.652 0.978 9.641 1.00 89.31 119 ALA A O 1
ATOM 941 N N . THR A 1 120 ? -16.243 -0.568 9.858 1.00 88.75 120 THR A N 1
ATOM 942 C CA . THR A 1 120 ? -15.722 -1.111 11.125 1.00 88.75 120 THR A CA 1
ATOM 943 C C . THR A 1 120 ? -14.550 -2.057 10.844 1.00 88.75 120 THR A C 1
ATOM 945 O O . THR A 1 120 ? -14.689 -3.275 10.942 1.00 88.75 120 THR A O 1
ATOM 948 N N . LEU A 1 121 ? -13.422 -1.491 10.413 1.00 93.06 121 LEU A N 1
ATOM 949 C CA . LEU A 1 121 ? -12.191 -2.196 10.061 1.00 93.06 121 LEU A CA 1
ATOM 950 C C . LEU A 1 121 ? -11.046 -1.711 10.948 1.00 93.06 121 LEU A C 1
ATOM 952 O O . LEU A 1 121 ? -10.923 -0.513 11.197 1.00 93.06 121 LEU A O 1
ATOM 956 N N . ASP A 1 122 ? -10.177 -2.628 11.364 1.00 95.88 122 ASP A N 1
ATOM 957 C CA . ASP A 1 122 ? -8.890 -2.255 11.941 1.00 95.88 122 ASP A CA 1
ATOM 958 C C . ASP A 1 122 ? -7.924 -1.894 10.810 1.00 95.88 122 ASP A C 1
ATOM 960 O O . ASP A 1 122 ? -7.780 -2.634 9.831 1.00 95.88 122 ASP A O 1
ATOM 964 N N . TRP A 1 123 ? -7.247 -0.758 10.934 1.00 97.06 123 TRP A N 1
ATOM 965 C CA . TRP A 1 123 ? -6.346 -0.265 9.902 1.00 97.06 123 TRP A CA 1
ATOM 966 C C . TRP A 1 123 ? -5.173 0.508 10.498 1.00 97.06 123 TRP A C 1
ATOM 968 O O . TRP A 1 123 ? -5.231 1.019 11.617 1.00 97.06 123 TRP A O 1
ATOM 978 N N . VAL A 1 124 ? -4.107 0.607 9.710 1.00 97.88 124 VAL A N 1
ATOM 979 C CA . VAL A 1 124 ? -3.004 1.546 9.922 1.00 97.88 124 VAL A CA 1
ATOM 980 C C . VAL A 1 124 ? -2.662 2.212 8.593 1.00 97.88 124 VAL A C 1
ATOM 982 O O . VAL A 1 124 ? -2.894 1.645 7.531 1.00 97.88 124 VAL A O 1
ATOM 985 N N . ALA A 1 125 ? -2.108 3.412 8.624 1.00 98.19 125 ALA A N 1
ATOM 986 C CA . ALA A 1 125 ? -1.581 4.094 7.452 1.00 98.19 125 ALA A CA 1
ATOM 987 C C . ALA A 1 125 ? -0.105 4.422 7.645 1.00 98.19 125 ALA A C 1
ATOM 989 O O . ALA A 1 125 ? 0.375 4.514 8.777 1.00 98.19 125 ALA A O 1
ATOM 990 N N . THR A 1 126 ? 0.608 4.591 6.537 1.00 98.38 126 THR A N 1
ATOM 991 C CA . THR A 1 126 ? 2.045 4.849 6.530 1.00 98.38 126 THR A CA 1
ATOM 992 C C . THR A 1 126 ? 2.424 6.021 5.642 1.00 98.38 126 THR A C 1
ATOM 994 O O . THR A 1 126 ? 1.796 6.263 4.615 1.00 98.38 126 THR A O 1
ATOM 997 N N . ASP A 1 127 ? 3.508 6.712 5.998 1.00 98.06 127 ASP A N 1
ATOM 998 C CA . ASP A 1 127 ? 4.073 7.821 5.210 1.00 98.06 127 ASP A CA 1
ATOM 999 C C . ASP A 1 127 ? 4.857 7.351 3.966 1.00 98.06 127 ASP A C 1
ATOM 1001 O O . ASP A 1 127 ? 5.287 8.152 3.139 1.00 98.06 127 ASP A O 1
ATOM 1005 N N . GLY A 1 128 ? 5.071 6.041 3.831 1.00 97.38 128 GLY A N 1
ATOM 1006 C CA . GLY A 1 128 ? 5.810 5.411 2.744 1.00 97.38 128 GLY A CA 1
ATOM 1007 C C . GLY A 1 128 ? 5.665 3.890 2.766 1.00 97.38 128 GLY A C 1
ATOM 1008 O O . GLY A 1 128 ? 4.815 3.348 3.469 1.00 97.38 128 GLY A O 1
ATOM 1009 N N . ASN A 1 129 ? 6.518 3.180 2.020 1.00 96.31 129 ASN A N 1
ATOM 1010 C CA . ASN A 1 129 ? 6.480 1.710 1.967 1.00 96.31 129 ASN A CA 1
ATOM 1011 C C . ASN A 1 129 ? 6.603 1.099 3.375 1.00 96.31 129 ASN A C 1
ATOM 1013 O O . ASN A 1 129 ? 7.637 1.253 4.029 1.00 96.31 129 ASN A O 1
ATOM 1017 N N . ALA A 1 130 ? 5.593 0.352 3.812 1.00 95.50 130 ALA A N 1
ATOM 1018 C CA . ALA A 1 130 ? 5.488 -0.209 5.157 1.00 95.50 130 ALA A CA 1
ATOM 1019 C C . ALA A 1 130 ? 6.600 -1.216 5.501 1.00 95.50 130 ALA A C 1
ATOM 1021 O O . ALA A 1 130 ? 6.903 -1.445 6.672 1.00 95.50 130 ALA A O 1
ATOM 1022 N N . ALA A 1 131 ? 7.254 -1.803 4.494 1.00 93.00 131 ALA A N 1
ATOM 1023 C CA . ALA A 1 131 ? 8.393 -2.698 4.691 1.00 93.00 131 ALA A CA 1
ATOM 1024 C C . ALA A 1 131 ? 9.718 -1.957 4.965 1.00 93.00 131 ALA A C 1
ATOM 1026 O O . ALA A 1 131 ? 10.716 -2.600 5.303 1.00 93.00 131 ALA A O 1
ATOM 1027 N N . THR A 1 132 ? 9.762 -0.631 4.803 1.00 93.31 132 THR A N 1
ATOM 1028 C CA . THR A 1 132 ? 10.964 0.183 5.029 1.00 93.31 132 THR A CA 1
ATOM 1029 C C . THR A 1 132 ? 11.110 0.547 6.509 1.00 93.31 132 THR A C 1
ATOM 1031 O O . THR A 1 132 ? 10.139 0.855 7.193 1.00 93.31 132 THR A O 1
ATOM 1034 N N . ALA A 1 133 ? 12.341 0.512 7.030 1.00 91.19 133 ALA A N 1
ATOM 1035 C CA . ALA A 1 133 ? 12.608 0.725 8.455 1.00 91.19 133 ALA A CA 1
ATOM 1036 C C . ALA A 1 133 ? 12.261 2.143 8.945 1.00 91.19 133 ALA A C 1
ATOM 1038 O O . ALA A 1 133 ? 11.810 2.291 10.074 1.00 91.19 133 ALA A O 1
ATOM 1039 N N . THR A 1 134 ? 12.449 3.153 8.093 1.00 93.19 134 THR A N 1
ATOM 1040 C CA . THR A 1 134 ? 12.201 4.574 8.387 1.00 93.19 134 THR A CA 1
ATOM 1041 C C . THR A 1 134 ? 10.743 4.992 8.220 1.00 93.19 134 THR A C 1
ATOM 1043 O O . THR A 1 134 ? 10.449 6.173 8.326 1.00 93.19 134 THR A O 1
ATOM 1046 N N . THR A 1 135 ? 9.849 4.055 7.900 1.00 96.56 135 THR A N 1
ATOM 1047 C CA . THR A 1 135 ? 8.434 4.352 7.682 1.00 96.56 135 THR A CA 1
ATOM 1048 C C . THR A 1 135 ? 7.705 4.533 9.004 1.00 96.56 135 THR A C 1
ATOM 1050 O O . THR A 1 135 ? 7.813 3.695 9.908 1.00 96.56 135 THR A O 1
ATOM 1053 N N . GLU A 1 136 ? 6.947 5.618 9.080 1.00 97.50 136 GLU A N 1
ATOM 1054 C CA . GLU A 1 136 ? 6.094 5.968 10.206 1.00 97.50 136 GLU A CA 1
ATOM 1055 C C . GLU A 1 136 ? 4.691 5.390 10.013 1.00 97.50 136 GLU A C 1
ATOM 1057 O O . GLU A 1 136 ? 4.242 5.169 8.887 1.00 97.50 136 GLU A O 1
ATOM 1062 N N . PHE A 1 137 ? 4.011 5.114 11.126 1.00 98.06 137 PHE A N 1
ATOM 1063 C CA . PHE A 1 137 ? 2.689 4.494 11.148 1.00 98.06 137 PHE A CA 1
ATOM 1064 C C . PHE A 1 137 ? 1.719 5.359 11.950 1.00 98.06 137 PHE A C 1
ATOM 1066 O O . PHE A 1 137 ? 2.086 5.893 12.997 1.00 98.06 137 PHE A O 1
ATOM 1073 N N . THR A 1 138 ? 0.465 5.418 11.512 1.00 97.19 138 THR A N 1
ATOM 1074 C CA . THR A 1 138 ? -0.646 5.977 12.288 1.00 97.19 138 THR A CA 1
ATOM 1075 C C . THR A 1 138 ? -1.876 5.083 12.210 1.00 97.19 138 THR A C 1
ATOM 1077 O O . THR A 1 138 ? -2.088 4.396 11.216 1.00 97.19 138 THR A O 1
ATOM 1080 N N . SER A 1 139 ? -2.702 5.115 13.247 1.00 96.19 139 SER A N 1
ATOM 1081 C CA . SER A 1 139 ? -4.066 4.569 13.256 1.00 96.19 139 SER A CA 1
ATOM 1082 C C . SER A 1 139 ? -5.097 5.662 13.578 1.00 96.19 139 SER A C 1
ATOM 1084 O O . SER A 1 139 ? -6.227 5.364 13.957 1.00 96.19 139 SER A O 1
ATOM 1086 N N . ALA A 1 140 ? -4.683 6.932 13.506 1.00 94.75 140 ALA A N 1
ATOM 1087 C CA . ALA A 1 140 ? -5.490 8.099 13.839 1.00 94.75 140 ALA A CA 1
ATOM 1088 C C . ALA A 1 140 ? -5.928 8.808 12.541 1.00 94.75 140 ALA A C 1
ATOM 1090 O O . ALA A 1 140 ? -5.056 9.310 11.820 1.00 94.75 140 ALA A O 1
ATOM 1091 N N . PRO A 1 141 ? -7.236 8.844 12.209 1.00 93.12 141 PRO A N 1
ATOM 1092 C CA . PRO A 1 141 ? -7.734 9.459 10.974 1.00 93.12 141 PRO A CA 1
ATOM 1093 C C . PRO A 1 141 ? -7.254 10.901 10.772 1.00 93.12 141 PRO A C 1
ATOM 1095 O O . PRO A 1 141 ? -6.858 11.289 9.677 1.00 93.12 141 PRO A O 1
ATOM 1098 N N . GLU A 1 142 ? -7.232 11.687 11.844 1.00 92.81 142 GLU A N 1
ATOM 1099 C CA . GLU A 1 142 ? -6.820 13.089 11.857 1.00 92.81 142 GLU A CA 1
ATOM 1100 C C . GLU A 1 142 ? -5.339 13.294 11.507 1.00 92.81 142 GLU A C 1
ATOM 1102 O O . GLU A 1 142 ? -4.949 14.377 11.077 1.00 92.81 142 GLU A O 1
ATOM 1107 N N . SER A 1 143 ? -4.509 12.255 11.653 1.00 94.38 143 SER A N 1
ATOM 1108 C CA . SER A 1 143 ? -3.084 12.307 11.309 1.00 94.38 143 SER A CA 1
ATOM 1109 C C . SER A 1 143 ? -2.814 12.037 9.828 1.00 94.38 143 SER A C 1
ATOM 1111 O O . SER A 1 143 ? -1.691 12.241 9.379 1.00 94.38 143 SER A O 1
ATOM 1113 N N . LEU A 1 144 ? -3.800 11.573 9.051 1.00 94.31 144 LEU A N 1
ATOM 1114 C CA . LEU A 1 144 ? -3.598 11.266 7.629 1.00 94.31 144 LEU A CA 1
ATOM 1115 C C . LEU A 1 144 ? -3.204 12.508 6.824 1.00 94.31 144 LEU A C 1
ATOM 1117 O O . LEU A 1 144 ? -2.327 12.427 5.967 1.00 94.31 144 LEU A O 1
ATOM 1121 N N . GLU A 1 145 ? -3.814 13.659 7.129 1.00 93.00 145 GLU A N 1
ATOM 1122 C CA . GLU A 1 145 ? -3.563 14.914 6.410 1.00 93.00 145 GLU A CA 1
ATOM 1123 C C . GLU A 1 145 ? -2.100 15.370 6.541 1.00 93.00 145 GLU A C 1
ATOM 1125 O O . GLU A 1 145 ? -1.548 15.952 5.612 1.00 93.00 145 GLU A O 1
ATOM 1130 N N . THR A 1 146 ? -1.464 15.091 7.682 1.00 94.38 146 THR A N 1
ATOM 1131 C CA . THR A 1 146 ? -0.086 15.508 7.976 1.00 94.38 146 THR A CA 1
ATOM 1132 C C . THR A 1 146 ? 0.951 14.431 7.675 1.00 94.38 146 THR A C 1
ATOM 1134 O O . THR A 1 146 ? 2.075 14.771 7.310 1.00 94.38 146 THR A O 1
ATOM 1137 N N . LEU A 1 147 ? 0.600 13.150 7.827 1.00 96.56 147 LEU A N 1
ATOM 1138 C CA . LEU A 1 147 ? 1.510 12.025 7.605 1.00 96.56 147 LEU A CA 1
ATOM 1139 C C . LEU A 1 147 ? 1.784 11.786 6.113 1.00 96.56 147 LEU A C 1
ATOM 1141 O O . LEU A 1 147 ? 2.910 11.476 5.728 1.00 96.56 147 LEU A O 1
ATOM 1145 N N . VAL A 1 148 ? 0.752 11.885 5.271 1.00 97.44 148 VAL A N 1
ATOM 1146 C CA . VAL A 1 148 ? 0.847 11.558 3.844 1.00 97.44 148 VAL A CA 1
ATOM 1147 C C . VAL A 1 148 ? 1.207 12.806 3.040 1.00 97.44 148 VAL A C 1
ATOM 1149 O O . VAL A 1 148 ? 0.571 13.850 3.151 1.00 97.44 148 VAL A O 1
ATOM 1152 N N . ASP A 1 149 ? 2.211 12.695 2.168 1.00 97.25 149 ASP A N 1
ATOM 1153 C CA . ASP A 1 149 ? 2.558 13.761 1.222 1.00 97.25 149 ASP A CA 1
ATOM 1154 C C . ASP A 1 149 ? 1.552 13.797 0.055 1.00 97.25 149 ASP A C 1
ATOM 1156 O O . ASP A 1 149 ? 1.785 13.220 -1.010 1.00 97.25 149 ASP A O 1
ATOM 1160 N N . TRP A 1 150 ? 0.409 14.457 0.256 1.00 96.44 150 TRP A N 1
ATOM 1161 C CA . TRP A 1 150 ? -0.651 14.570 -0.755 1.00 96.44 150 TRP A CA 1
ATOM 1162 C C . TRP A 1 150 ? -0.200 15.221 -2.069 1.00 96.44 150 TRP A C 1
ATOM 1164 O O . TRP A 1 150 ? -0.495 14.650 -3.122 1.00 96.44 150 TRP A O 1
ATOM 1174 N N . PRO A 1 151 ? 0.570 16.333 -2.072 1.00 96.00 151 PRO A N 1
ATOM 1175 C CA . PRO A 1 151 ? 1.138 16.866 -3.310 1.00 96.00 151 PRO A CA 1
ATOM 1176 C C . PRO A 1 151 ? 1.944 15.825 -4.095 1.00 96.00 151 PRO A C 1
ATOM 1178 O O . PRO A 1 151 ? 1.865 15.769 -5.325 1.00 96.00 151 PRO A O 1
ATOM 1181 N N . LEU A 1 152 ? 2.701 14.970 -3.403 1.00 97.19 152 LEU A N 1
ATOM 1182 C CA . LEU A 1 152 ? 3.427 13.876 -4.035 1.00 97.19 152 LEU A CA 1
ATOM 1183 C C . LEU A 1 152 ? 2.516 12.728 -4.476 1.00 97.19 152 LEU A C 1
ATOM 1185 O O . LEU A 1 152 ? 2.867 12.084 -5.462 1.00 97.19 152 LEU A O 1
ATOM 1189 N N . MET A 1 153 ? 1.384 12.459 -3.813 1.00 97.06 153 MET A N 1
ATOM 1190 C CA . MET A 1 153 ? 0.382 11.471 -4.260 1.00 97.06 153 MET A CA 1
ATOM 1191 C C . MET A 1 153 ? -0.339 11.913 -5.542 1.00 97.06 153 MET A C 1
ATOM 1193 O O . MET A 1 153 ? -0.604 11.088 -6.421 1.00 97.06 153 MET A O 1
ATOM 1197 N N . ASP A 1 154 ? -0.537 13.216 -5.719 1.00 94.94 154 ASP A N 1
ATOM 1198 C CA . ASP A 1 154 ? -1.154 13.786 -6.923 1.00 94.94 154 ASP A CA 1
ATOM 1199 C C . ASP A 1 154 ? -0.153 14.002 -8.071 1.00 94.94 154 ASP A C 1
ATOM 1201 O O . ASP A 1 154 ? -0.537 14.160 -9.233 1.00 94.94 154 ASP A O 1
ATOM 1205 N N . ALA A 1 155 ? 1.151 13.974 -7.782 1.00 95.19 155 ALA A N 1
ATOM 1206 C CA . ALA A 1 155 ? 2.185 14.197 -8.784 1.00 95.19 155 ALA A CA 1
ATOM 1207 C C . ALA A 1 155 ? 2.240 13.085 -9.849 1.00 95.19 155 ALA A C 1
ATOM 1209 O O . ALA A 1 155 ? 2.186 11.889 -9.554 1.00 95.19 155 ALA A O 1
ATOM 1210 N N . GLU A 1 156 ? 2.472 13.473 -11.106 1.00 92.38 156 GLU A N 1
ATOM 1211 C CA . GLU A 1 156 ? 2.749 12.516 -12.187 1.00 92.38 156 GLU A CA 1
ATOM 1212 C C . GLU A 1 156 ? 4.147 11.890 -12.050 1.00 92.38 156 GLU A C 1
ATOM 1214 O O . GLU A 1 156 ? 4.368 10.732 -12.411 1.00 92.38 156 GLU A O 1
ATOM 1219 N N . ARG A 1 157 ? 5.103 12.661 -11.517 1.00 93.56 157 ARG A N 1
ATOM 1220 C CA . ARG A 1 157 ? 6.495 12.249 -11.331 1.00 93.56 157 ARG A CA 1
ATOM 1221 C C . ARG A 1 157 ? 6.870 12.225 -9.858 1.00 93.56 157 ARG A C 1
ATOM 1223 O O . ARG A 1 157 ? 6.764 13.217 -9.138 1.00 93.56 157 ARG A O 1
ATOM 1230 N N . TRP A 1 158 ? 7.392 11.081 -9.445 1.00 95.94 158 TRP A N 1
ATOM 1231 C CA . TRP A 1 158 ? 7.762 10.780 -8.065 1.00 95.94 158 TRP A CA 1
ATOM 1232 C C . TRP A 1 158 ? 9.237 10.385 -7.925 1.00 95.94 158 TRP A C 1
ATOM 1234 O O . TRP A 1 158 ? 9.654 9.918 -6.868 1.00 95.94 158 TRP A O 1
ATOM 1244 N N . ASN A 1 159 ? 10.040 10.550 -8.982 1.00 96.00 159 ASN A N 1
ATOM 1245 C CA . ASN A 1 159 ? 11.468 10.269 -8.920 1.00 96.00 159 ASN A CA 1
ATOM 1246 C C . ASN A 1 159 ? 12.139 11.117 -7.832 1.00 96.00 159 ASN A C 1
ATOM 1248 O O . ASN A 1 159 ? 11.815 12.292 -7.664 1.00 96.00 159 ASN A O 1
ATOM 1252 N N . ASN A 1 160 ? 13.103 10.517 -7.138 1.00 96.56 160 ASN A N 1
ATOM 1253 C CA . ASN A 1 160 ? 13.974 11.239 -6.223 1.00 96.56 160 ASN A CA 1
ATOM 1254 C C . ASN A 1 160 ? 14.678 12.383 -6.957 1.00 96.56 160 ASN A C 1
ATOM 1256 O O . ASN A 1 160 ? 15.019 12.268 -8.142 1.00 96.56 160 ASN A O 1
ATOM 1260 N N . THR A 1 161 ? 14.888 13.473 -6.237 1.00 96.44 161 THR A N 1
ATOM 1261 C CA . THR A 1 161 ? 15.686 14.615 -6.677 1.00 96.44 161 THR A CA 1
ATOM 1262 C C . THR A 1 161 ? 16.862 14.796 -5.723 1.00 96.44 161 THR A C 1
ATOM 1264 O O . THR A 1 161 ? 16.958 14.117 -4.701 1.00 96.44 161 THR A O 1
ATOM 1267 N N . GLN A 1 162 ? 17.783 15.696 -6.066 1.00 96.19 162 GLN A N 1
ATOM 1268 C CA . GLN A 1 162 ? 18.892 16.037 -5.178 1.00 96.19 162 GLN A CA 1
ATOM 1269 C C . GLN A 1 162 ? 18.397 16.675 -3.871 1.00 96.19 162 GLN A C 1
ATOM 1271 O O . GLN A 1 162 ? 18.909 16.344 -2.806 1.00 96.19 162 GLN A O 1
ATOM 1276 N N . ASP A 1 163 ? 17.385 17.539 -3.964 1.00 96.62 163 ASP A N 1
ATOM 1277 C CA . ASP A 1 163 ? 16.818 18.249 -2.812 1.00 96.62 163 ASP A CA 1
ATOM 1278 C C . ASP A 1 163 ? 15.840 17.385 -2.003 1.00 96.62 163 ASP A C 1
ATOM 1280 O O . ASP A 1 163 ? 15.577 17.664 -0.837 1.00 96.62 163 ASP A O 1
ATOM 1284 N N . ASP A 1 164 ? 15.297 16.332 -2.618 1.00 96.12 164 ASP A N 1
ATOM 1285 C CA . ASP A 1 164 ? 14.304 15.451 -2.014 1.00 96.12 164 ASP A CA 1
ATOM 1286 C C . ASP A 1 164 ? 14.533 13.987 -2.449 1.00 96.12 164 ASP A C 1
ATOM 1288 O O . ASP A 1 164 ? 13.951 13.495 -3.431 1.00 96.12 164 ASP A O 1
ATOM 1292 N N . PRO A 1 165 ? 15.429 13.277 -1.740 1.00 96.31 165 PRO A N 1
ATOM 1293 C CA . PRO A 1 165 ? 15.872 11.939 -2.111 1.00 96.31 165 PRO A CA 1
ATOM 1294 C C . PRO A 1 165 ? 14.941 10.814 -1.628 1.00 96.31 165 PRO A C 1
ATOM 1296 O O . PRO A 1 165 ? 15.260 9.646 -1.844 1.00 96.31 165 PRO A O 1
ATOM 1299 N N . ASP A 1 166 ? 13.815 11.128 -0.979 1.00 96.50 166 ASP A N 1
ATOM 1300 C CA . ASP A 1 166 ? 12.916 10.134 -0.364 1.00 96.50 166 ASP A CA 1
ATOM 1301 C C . ASP A 1 166 ? 11.533 10.052 -1.042 1.00 96.50 166 ASP A C 1
ATOM 1303 O O . ASP A 1 166 ? 10.634 9.326 -0.610 1.00 96.50 166 ASP A O 1
ATOM 1307 N N . ARG A 1 167 ? 11.348 10.773 -2.152 1.00 97.50 167 ARG A N 1
ATOM 1308 C CA . ARG A 1 167 ? 10.082 10.835 -2.902 1.00 97.50 167 ARG A CA 1
ATOM 1309 C C . ARG A 1 167 ? 9.574 9.462 -3.322 1.00 97.50 167 ARG A C 1
ATOM 1311 O O . ARG A 1 167 ? 8.387 9.181 -3.194 1.00 97.50 167 ARG A O 1
ATOM 1318 N N . GLN A 1 168 ? 10.443 8.570 -3.797 1.00 96.75 168 GLN A N 1
ATOM 1319 C CA . GLN A 1 168 ? 9.988 7.242 -4.225 1.00 96.75 168 GLN A CA 1
ATOM 1320 C C . GLN A 1 168 ? 9.441 6.414 -3.054 1.00 96.75 168 GLN A C 1
ATOM 1322 O O . GLN A 1 168 ? 8.449 5.706 -3.220 1.00 96.75 168 GLN A O 1
ATOM 1327 N N . ARG A 1 169 ? 10.059 6.498 -1.865 1.00 96.62 169 ARG A N 1
ATOM 1328 C CA . ARG A 1 169 ? 9.570 5.790 -0.674 1.00 96.62 169 ARG A CA 1
ATOM 1329 C C . ARG A 1 169 ? 8.231 6.364 -0.236 1.00 96.62 169 ARG A C 1
ATOM 1331 O O . ARG A 1 169 ? 7.308 5.581 -0.023 1.00 96.62 169 ARG A O 1
ATOM 1338 N N . ARG A 1 170 ? 8.123 7.695 -0.148 1.00 97.62 170 ARG A N 1
ATOM 1339 C CA . ARG A 1 170 ? 6.889 8.376 0.266 1.00 97.62 170 ARG A CA 1
ATOM 1340 C C . ARG A 1 170 ? 5.745 8.143 -0.713 1.00 97.62 170 ARG A C 1
ATOM 1342 O O . ARG A 1 170 ? 4.632 7.873 -0.294 1.00 97.62 170 ARG A O 1
ATOM 1349 N N . ARG A 1 171 ? 6.023 8.074 -2.021 1.00 97.81 171 ARG A N 1
ATOM 1350 C CA . ARG A 1 171 ? 5.044 7.666 -3.052 1.00 97.81 171 ARG A CA 1
ATOM 1351 C C . ARG A 1 171 ? 4.461 6.265 -2.832 1.00 97.81 171 ARG A C 1
ATOM 1353 O O . ARG A 1 171 ? 3.399 5.954 -3.363 1.00 97.81 171 ARG A O 1
ATOM 1360 N N . LEU A 1 172 ? 5.157 5.408 -2.090 1.00 97.06 172 LEU A N 1
ATOM 1361 C CA . LEU A 1 172 ? 4.671 4.091 -1.686 1.00 97.06 172 LEU A CA 1
ATOM 1362 C C . LEU A 1 172 ? 3.947 4.123 -0.333 1.00 97.06 172 LEU A C 1
ATOM 1364 O O . LEU A 1 172 ? 3.872 3.075 0.291 1.00 97.06 172 LEU A O 1
ATOM 1368 N N . ALA A 1 173 ? 3.454 5.277 0.128 1.00 97.94 173 ALA A N 1
ATOM 1369 C CA . ALA A 1 173 ? 2.566 5.382 1.283 1.00 97.94 173 ALA A CA 1
ATOM 1370 C C . ALA A 1 173 ? 1.353 4.451 1.126 1.00 97.94 173 ALA A C 1
ATOM 1372 O O . ALA A 1 173 ? 0.782 4.332 0.032 1.00 97.94 173 ALA A O 1
ATOM 1373 N N . GLU A 1 174 ? 0.978 3.781 2.214 1.00 98.12 174 GLU A N 1
ATOM 1374 C CA . GLU A 1 174 ? -0.027 2.719 2.209 1.00 98.12 174 GLU A CA 1
ATOM 1375 C C . GLU A 1 174 ? -1.115 2.997 3.247 1.00 98.12 174 GLU A C 1
ATOM 1377 O O . GLU A 1 174 ? -0.835 3.420 4.366 1.00 98.12 174 GLU A O 1
ATOM 1382 N N . PHE A 1 175 ? -2.356 2.691 2.889 1.00 98.06 175 PHE A N 1
ATOM 1383 C CA . PHE A 1 175 ? -3.442 2.416 3.815 1.00 98.06 175 PHE A CA 1
ATOM 1384 C C . PHE A 1 175 ? -3.562 0.892 3.936 1.00 98.06 175 PHE A C 1
ATOM 1386 O O . PHE A 1 175 ? -3.776 0.192 2.946 1.00 98.06 175 PHE A O 1
ATOM 1393 N N . LEU A 1 176 ? -3.368 0.362 5.135 1.00 97.94 176 LEU A N 1
ATOM 1394 C CA . LEU A 1 176 ? -3.253 -1.063 5.418 1.00 97.94 176 LEU A CA 1
ATOM 1395 C C . LEU A 1 176 ? -4.453 -1.505 6.249 1.00 97.94 176 LEU A C 1
ATOM 1397 O O . LEU A 1 176 ? -4.589 -1.098 7.400 1.00 97.94 176 LEU A O 1
ATOM 1401 N N . VAL A 1 177 ? -5.296 -2.373 5.691 1.00 97.31 177 VAL A N 1
ATOM 1402 C CA . VAL A 1 177 ? -6.418 -2.981 6.425 1.00 97.31 177 VAL A CA 1
ATOM 1403 C C . VAL A 1 177 ? -5.955 -4.290 7.047 1.00 97.31 177 VAL A C 1
ATOM 1405 O O . VAL A 1 177 ? -5.391 -5.125 6.344 1.00 97.31 177 VAL A O 1
ATOM 1408 N N . HIS A 1 178 ? -6.165 -4.473 8.346 1.00 96.38 178 HIS A N 1
ATOM 1409 C CA . HIS A 1 178 ? -5.765 -5.683 9.058 1.00 96.38 178 HIS A CA 1
ATOM 1410 C C . HIS A 1 178 ? -6.695 -6.855 8.717 1.00 96.38 178 HIS A C 1
ATOM 1412 O O . HIS A 1 178 ? -7.917 -6.739 8.818 1.00 96.38 178 HIS A O 1
ATOM 1418 N N . GLY A 1 179 ? -6.115 -8.000 8.349 1.00 93.06 179 GLY A N 1
ATOM 1419 C CA . GLY A 1 179 ? -6.868 -9.183 7.940 1.00 93.06 179 GLY A CA 1
ATOM 1420 C C . GLY A 1 179 ? -7.489 -9.071 6.538 1.00 93.06 179 GLY A C 1
ATOM 1421 O O . GLY A 1 179 ? -7.110 -8.196 5.756 1.00 93.06 179 GLY A O 1
ATOM 1422 N N . PRO A 1 180 ? -8.419 -9.978 6.188 1.00 90.50 180 PRO A N 1
ATOM 1423 C CA . PRO A 1 180 ? -9.058 -9.994 4.876 1.00 90.50 180 PRO A CA 1
ATOM 1424 C C . PRO A 1 180 ? -9.978 -8.780 4.688 1.00 90.50 180 PRO A C 1
ATOM 1426 O O . PRO A 1 180 ? -10.811 -8.481 5.546 1.00 90.50 180 PRO A O 1
ATOM 1429 N N . PHE A 1 181 ? -9.874 -8.097 3.546 1.00 92.94 181 PHE A N 1
ATOM 1430 C CA . PHE A 1 181 ? -10.698 -6.919 3.256 1.00 92.94 181 PHE A CA 1
ATOM 1431 C C . PHE A 1 181 ? -11.977 -7.307 2.493 1.00 92.94 181 PHE A C 1
ATOM 1433 O O . PHE A 1 181 ? -11.870 -7.800 1.372 1.00 92.94 181 PHE A O 1
ATOM 1440 N N . PRO A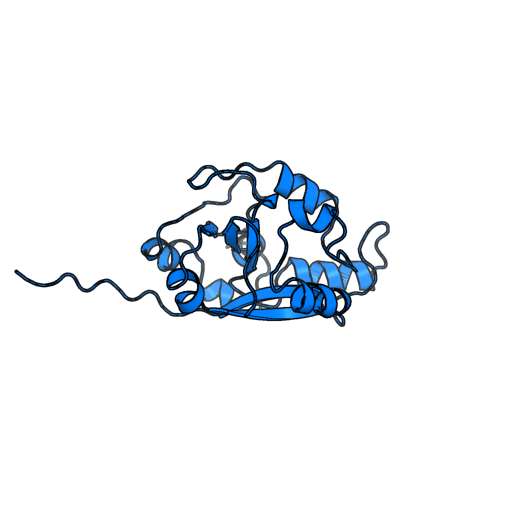 1 182 ? -13.188 -7.064 3.022 1.00 90.44 182 PRO A N 1
ATOM 1441 C CA . PRO A 1 182 ? -14.429 -7.478 2.370 1.00 90.44 182 PRO A CA 1
ATOM 1442 C C . PRO A 1 182 ? -14.718 -6.692 1.079 1.00 90.44 182 PRO A C 1
ATOM 1444 O O . PRO A 1 182 ? -14.778 -5.464 1.077 1.00 90.44 182 PRO A O 1
ATOM 1447 N N . CYS A 1 183 ? -15.000 -7.412 -0.007 1.00 84.62 183 CYS A N 1
ATOM 1448 C CA . CYS A 1 183 ? -15.456 -6.874 -1.289 1.00 84.62 183 CYS A CA 1
ATOM 1449 C C . CYS A 1 183 ? -16.946 -7.191 -1.464 1.00 84.62 183 CYS A C 1
ATOM 1451 O O . CYS A 1 183 ? -17.324 -8.355 -1.614 1.00 84.62 183 CYS A O 1
ATOM 1453 N N . ARG A 1 184 ? -17.798 -6.163 -1.403 1.00 64.94 184 ARG A N 1
ATOM 1454 C CA . ARG A 1 184 ? -19.252 -6.304 -1.573 1.00 64.94 184 ARG A CA 1
ATOM 1455 C C . ARG A 1 184 ? -19.683 -6.085 -3.012 1.00 64.94 184 ARG A C 1
ATOM 1457 O O . ARG A 1 184 ? -19.193 -5.107 -3.613 1.00 64.94 184 ARG A O 1
#

Sequence (184 aa):
MTQEEAGTSRNHWLYHFTHLDNLASITETRHLACDVEARSGLMGTEVGATDIKERRRRRAVPIAPGAHVGDYVPFYFAPRSPMLYRIACDHRDAIPDRYQGGDRPLVYLVTTTDAMLGATLDWVATDGNAATATTEFTSAPESLETLVDWPLMDAERWNNTQDDPDRQRRRLAEFLVHGPFPCR

Secondary structure (DSSP, 8-state):
-PPP----PPP-EEEEEEETTHHHHHHHHTEEPPHHHIIIII-S---S-HHHHHHHHH-B-SSTT-SBGGGEEEEESSSS-HHHHHHHHHHHTT-TTS--S-STTEEEEEEEHHHHHTS---EEEESS-TTSTT--EE--GGGHHHHS-HHHHH-S-----SS-TTHHHHTT-EEEEEBPEE--

InterPro domains:
  IPR029494 ssDNA thymidine ADP-ribosyltransferase, DarT [PF14487] (15-183)
  IPR029494 ssDNA thymidine ADP-ribosyltransferase, DarT [PS52018] (12-184)

Radius of gyration: 16.65 Å; chains: 1; bounding box: 39×46×45 Å

pLDDT: mean 90.39, std 12.32, range [33.44, 98.38]

Foldseek 3Di:
DDDPPPPDDDKAKWKDKDFLQLVVLCVVVQWAFFLVVVVVVSGPDDQDQPVLSVLQQVAWDPDPPIHGSSQWRKIFRAPPAPSLVVQQVCLVVVPPSHDNPHNVRMDIDMDIPCVVVPDPFQKKKWQFASSDPPIDIDRDSVCCVVSAPVVLRPDPDQDADPVGRCSNRSSRIIIITGGIGGHD

Organism: NCBI:txid1223317